Protein AF-A0AAN1HJD4-F1 (afdb_monomer_lite)

pLDDT: mean 72.15, std 18.95, range [31.47, 91.12]

Sequence (198 aa):
MTSANGRRRALVHTAALGLLAASAAVVALLGQQPPARAAAEAPAVPLPLSCKGTATVEPTDPDLVLERDRSGVAGYRATITGSCLGSAVVSTVRVTLEGMAEGTCAAATGTGTGTAEWLGPGGERIGTSSGGGKLRFTNDADGNVTFRAENVQITRGLFAGSVGVEIAVDNRGVGRDCWTQGRLAGGSGSGSARLTFG

Foldseek 3Di:
DDDDDDDDDDDDDDDDDDDDDDDDDDDDPDDPPPPPPDLPQQDDWPPFKKWKFKKKKAWPDFVFFAAAPDKTKTKMKMWGWTAIPPGQAFGIKIKIWTDMWIDHLAKTKDKTKIKIFGAHPVRDTPKMWIWMAMWIWGADPVGWIKIWGPFTFGPDMSFGDGKTKIDTFPFRQARVCCNVPRGGGMTMDMIMMTHGGD

Structure (mmCIF, N/CA/C/O backbone):
data_AF-A0AAN1HJD4-F1
#
_entry.id   AF-A0AAN1HJD4-F1
#
loop_
_atom_site.group_PDB
_atom_site.id
_atom_site.type_symbol
_atom_site.label_atom_id
_atom_site.label_alt_id
_atom_site.label_comp_id
_atom_site.label_asym_id
_atom_site.label_entity_id
_atom_site.label_seq_id
_atom_site.pdbx_PDB_ins_code
_atom_site.Cartn_x
_atom_site.Cartn_y
_atom_site.Cartn_z
_atom_site.occupancy
_atom_site.B_iso_or_equiv
_atom_site.auth_seq_id
_atom_site.auth_comp_id
_atom_site.auth_asym_id
_atom_site.auth_atom_id
_atom_site.pdbx_PDB_model_num
ATOM 1 N N . MET A 1 1 ? -29.222 4.867 -39.898 1.00 33.34 1 MET A N 1
ATOM 2 C CA . MET A 1 1 ? -28.498 4.368 -41.086 1.00 33.34 1 MET A CA 1
ATOM 3 C C . MET A 1 1 ? -27.915 5.568 -41.813 1.00 33.34 1 MET A C 1
ATOM 5 O O . MET A 1 1 ? -28.691 6.468 -42.083 1.00 33.34 1 MET A O 1
ATOM 9 N N . THR A 1 2 ? -26.590 5.545 -42.048 1.00 35.88 2 THR A N 1
ATOM 10 C CA . THR A 1 2 ? -25.812 6.177 -43.151 1.00 35.88 2 THR A CA 1
ATOM 11 C C . THR A 1 2 ? -26.022 7.667 -43.468 1.00 35.88 2 THR A C 1
ATOM 13 O O . THR A 1 2 ? -27.140 8.128 -43.577 1.00 35.88 2 THR A O 1
ATOM 16 N N . SER A 1 3 ? -25.040 8.498 -43.803 1.00 35.19 3 SER A N 1
ATOM 17 C CA . SER A 1 3 ? -23.588 8.416 -43.983 1.00 35.19 3 SER A CA 1
ATOM 18 C C . SER A 1 3 ? -23.177 9.863 -44.307 1.00 35.19 3 SER A C 1
ATOM 20 O O . SER A 1 3 ? -23.777 10.467 -45.196 1.00 35.19 3 SER A O 1
ATOM 22 N N . ALA A 1 4 ? -22.206 10.445 -43.600 1.00 35.28 4 ALA A N 1
ATOM 23 C CA . ALA A 1 4 ? -21.658 11.757 -43.946 1.00 35.28 4 ALA A CA 1
ATOM 24 C C . ALA A 1 4 ? -20.383 11.563 -44.779 1.00 35.28 4 ALA A C 1
ATOM 26 O O . ALA A 1 4 ? -19.294 11.372 -44.245 1.00 35.28 4 ALA A O 1
ATOM 27 N N . ASN A 1 5 ? -20.536 11.596 -46.103 1.00 45.28 5 ASN A N 1
ATOM 28 C CA . ASN A 1 5 ? -19.432 11.720 -47.051 1.00 45.28 5 ASN A CA 1
ATOM 29 C C . ASN A 1 5 ? -19.181 13.207 -47.319 1.00 45.28 5 ASN A C 1
ATOM 31 O O . ASN A 1 5 ? -20.046 13.899 -47.849 1.00 45.28 5 ASN A O 1
ATOM 35 N N . GLY A 1 6 ? -17.984 13.692 -46.994 1.00 35.72 6 GLY A N 1
ATOM 36 C CA . GLY A 1 6 ? -17.598 15.081 -47.229 1.00 35.72 6 GLY A CA 1
ATOM 37 C C . GLY A 1 6 ? -16.095 15.232 -47.416 1.00 35.72 6 GLY A C 1
ATOM 38 O O . GLY A 1 6 ? -15.397 15.701 -46.524 1.00 35.72 6 GLY A O 1
ATOM 39 N N . ARG A 1 7 ? -15.596 14.841 -48.596 1.00 45.72 7 ARG A N 1
ATOM 40 C CA . ARG A 1 7 ? -14.265 15.214 -49.104 1.00 45.72 7 ARG A CA 1
ATOM 41 C C . ARG A 1 7 ? -14.095 16.739 -49.037 1.00 45.72 7 ARG A C 1
ATOM 43 O O . ARG A 1 7 ? -14.869 17.456 -49.664 1.00 45.72 7 ARG A O 1
ATOM 50 N N . ARG A 1 8 ? -13.030 17.232 -48.398 1.00 35.66 8 ARG A N 1
ATOM 51 C CA . ARG A 1 8 ? -12.505 18.585 -48.645 1.00 35.66 8 ARG A CA 1
ATOM 52 C C . ARG A 1 8 ? -11.069 18.498 -49.144 1.00 35.66 8 ARG A C 1
ATOM 54 O O . ARG A 1 8 ? -10.180 18.020 -48.449 1.00 35.66 8 ARG A O 1
ATOM 61 N N . ARG A 1 9 ? -10.881 18.944 -50.386 1.00 36.81 9 ARG A N 1
ATOM 62 C CA . ARG A 1 9 ? -9.592 19.259 -51.002 1.00 36.81 9 ARG A CA 1
ATOM 63 C C . ARG A 1 9 ? -9.432 20.780 -51.064 1.00 36.81 9 ARG A C 1
ATOM 65 O O . ARG A 1 9 ? -10.399 21.468 -51.368 1.00 36.81 9 ARG A O 1
ATOM 72 N N . ALA A 1 10 ? -8.170 21.184 -50.911 1.00 34.75 10 ALA A N 1
ATOM 73 C CA . ALA A 1 10 ? -7.499 22.389 -51.411 1.00 34.75 10 ALA A CA 1
ATOM 74 C C . ALA A 1 10 ? -7.769 23.738 -50.719 1.00 34.75 10 ALA A C 1
ATOM 76 O O . ALA A 1 10 ? -8.896 24.213 -50.680 1.00 34.75 10 ALA A O 1
ATOM 77 N N . LEU A 1 11 ? -6.686 24.417 -50.313 1.00 31.47 11 LEU A N 1
ATOM 78 C CA . LEU A 1 11 ? -6.152 25.549 -51.085 1.00 31.47 11 LEU A CA 1
ATOM 79 C C . LEU A 1 11 ? -4.752 25.959 -50.589 1.00 31.47 11 LEU A C 1
ATOM 81 O O . LEU A 1 11 ? -4.552 26.301 -49.430 1.00 31.47 11 LEU A O 1
ATOM 85 N N . VAL A 1 12 ? -3.790 25.904 -51.511 1.00 42.44 12 VAL A N 1
ATOM 86 C CA . VAL A 1 12 ? -2.471 26.551 -51.448 1.00 42.44 12 VAL A CA 1
ATOM 87 C C . VAL A 1 12 ? -2.670 28.009 -51.841 1.00 42.44 12 VAL A C 1
ATOM 89 O O . VAL A 1 12 ? -3.322 28.214 -52.857 1.00 42.44 12 VAL A O 1
ATOM 92 N N . HIS A 1 13 ? -2.086 28.980 -51.133 1.00 34.16 13 HIS A N 1
ATOM 93 C CA . HIS A 1 13 ? -1.685 30.274 -51.709 1.00 34.16 13 HIS A CA 1
ATOM 94 C C . HIS A 1 13 ? -0.369 30.738 -51.069 1.00 34.16 13 HIS A C 1
ATOM 96 O O . HIS A 1 13 ? -0.270 30.969 -49.867 1.00 34.16 13 HIS A O 1
ATOM 102 N N . THR A 1 14 ? 0.647 30.825 -51.918 1.00 40.31 14 THR A N 1
ATOM 103 C CA . THR A 1 14 ? 1.962 31.424 -51.703 1.00 40.31 14 THR A CA 1
ATOM 104 C C . THR A 1 14 ? 1.933 32.948 -51.848 1.00 40.31 14 THR A C 1
ATOM 106 O O . THR A 1 14 ? 1.148 33.470 -52.634 1.00 40.31 14 THR A O 1
ATOM 109 N N . ALA A 1 15 ? 2.938 33.573 -51.219 1.00 36.53 15 ALA A N 1
ATOM 110 C CA . ALA A 1 15 ? 3.586 34.857 -51.528 1.00 36.53 15 ALA A CA 1
ATOM 111 C C . ALA A 1 15 ? 3.135 36.109 -50.751 1.00 36.53 15 ALA A C 1
ATOM 113 O O . ALA A 1 15 ? 2.030 36.603 -50.930 1.00 36.53 15 ALA A O 1
ATOM 114 N N . ALA A 1 16 ? 4.074 36.689 -49.989 1.00 35.53 16 ALA A N 1
ATOM 115 C CA . ALA A 1 16 ? 4.609 38.031 -50.259 1.00 35.53 16 ALA A CA 1
ATOM 116 C C . ALA A 1 16 ? 5.836 38.325 -49.367 1.00 35.53 16 ALA A C 1
ATOM 118 O O . ALA A 1 16 ? 5.780 38.204 -48.146 1.00 35.53 16 ALA A O 1
ATOM 119 N N . LEU A 1 17 ? 6.945 38.704 -50.007 1.00 36.06 17 LEU A N 1
ATOM 120 C CA . LEU A 1 17 ? 8.135 39.307 -49.401 1.00 36.06 17 LEU A CA 1
ATOM 121 C C . LEU A 1 17 ? 7.839 40.740 -48.931 1.00 36.06 17 LEU A C 1
ATOM 123 O O . LEU A 1 17 ? 7.147 41.482 -49.623 1.00 36.06 17 LEU A O 1
ATOM 127 N N . GLY A 1 18 ? 8.474 41.158 -47.836 1.00 32.47 18 GLY A N 1
ATOM 128 C CA . GLY A 1 18 ? 8.585 42.560 -47.434 1.00 32.47 18 GLY A CA 1
ATOM 129 C C . GLY A 1 18 ? 9.776 42.767 -46.501 1.00 32.47 18 GLY A C 1
ATOM 130 O O . GLY A 1 18 ? 9.730 42.368 -45.342 1.00 32.47 18 GLY A O 1
ATOM 131 N N . LEU A 1 19 ? 10.853 43.352 -47.034 1.00 35.34 19 LEU A N 1
ATOM 132 C CA . LEU A 1 19 ? 12.026 43.828 -46.295 1.00 35.34 19 LEU A CA 1
ATOM 133 C C . LEU A 1 19 ? 11.636 44.907 -45.274 1.00 35.34 19 LEU A C 1
ATOM 135 O O . LEU A 1 19 ? 10.913 45.832 -45.632 1.00 35.34 19 LEU A O 1
ATOM 139 N N . LEU A 1 20 ? 12.262 44.884 -44.095 1.00 36.66 20 LEU A N 1
ATOM 140 C CA . LEU A 1 20 ? 12.652 46.088 -43.352 1.00 36.66 20 LEU A CA 1
ATOM 141 C C . LEU A 1 20 ? 13.893 45.771 -42.507 1.00 36.66 20 LEU A C 1
ATOM 143 O O . LEU A 1 20 ? 13.933 44.794 -41.761 1.00 36.66 20 LEU A O 1
ATOM 147 N N . ALA A 1 21 ? 14.929 46.581 -42.701 1.00 37.38 21 ALA A N 1
ATOM 148 C CA . ALA A 1 21 ? 16.236 46.449 -42.085 1.00 37.38 21 ALA A CA 1
ATOM 149 C C . ALA A 1 21 ? 16.380 47.335 -40.835 1.00 37.38 21 ALA A C 1
ATOM 151 O O . ALA A 1 21 ? 15.833 48.431 -40.780 1.00 37.38 21 ALA A O 1
ATOM 152 N N . ALA A 1 22 ? 17.239 46.855 -39.930 1.00 36.84 22 ALA A N 1
ATOM 153 C CA . ALA A 1 22 ? 18.089 47.587 -38.987 1.00 36.84 22 ALA A CA 1
ATOM 154 C C . ALA A 1 22 ? 17.449 48.357 -37.814 1.00 36.84 22 ALA A C 1
ATOM 156 O O . ALA A 1 22 ? 16.988 49.4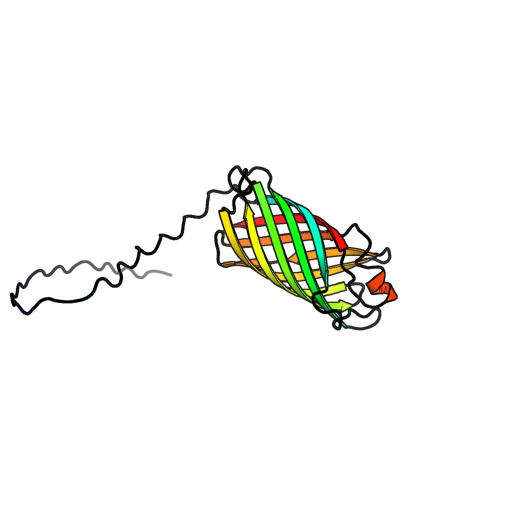81 -37.967 1.00 36.84 22 ALA A O 1
ATOM 157 N N . SER A 1 23 ? 17.659 47.854 -36.588 1.00 36.16 23 SER A N 1
ATOM 158 C CA . SER A 1 23 ? 18.283 48.645 -35.510 1.00 36.16 23 SER A CA 1
ATOM 159 C C . SER A 1 23 ? 18.936 47.743 -34.453 1.00 36.16 23 SER A C 1
ATOM 161 O O . SER A 1 23 ? 18.286 46.872 -33.894 1.00 36.16 23 SER A O 1
ATOM 163 N N . ALA A 1 24 ? 20.210 48.043 -34.195 1.00 36.25 24 ALA A N 1
ATOM 164 C CA . ALA A 1 24 ? 20.911 48.051 -32.910 1.00 36.25 24 ALA A CA 1
ATOM 165 C C . ALA A 1 24 ? 21.033 46.783 -32.037 1.00 36.25 24 ALA A C 1
ATOM 167 O O . ALA A 1 24 ? 20.093 46.079 -31.695 1.00 36.25 24 ALA A O 1
ATOM 168 N N . ALA A 1 25 ? 22.280 46.576 -31.624 1.00 38.56 25 ALA A N 1
ATOM 169 C CA . ALA A 1 25 ? 22.776 45.530 -30.756 1.00 38.56 25 ALA A CA 1
ATOM 170 C C . ALA A 1 25 ? 22.414 45.720 -29.266 1.00 38.56 25 ALA A C 1
ATOM 172 O O . ALA A 1 25 ? 22.073 46.815 -28.826 1.00 38.56 25 ALA A O 1
ATOM 173 N N . VAL A 1 26 ? 22.719 44.652 -28.513 1.00 35.88 26 VAL A N 1
ATOM 174 C CA . VAL A 1 26 ? 23.134 44.590 -27.093 1.00 35.88 26 VAL A CA 1
ATOM 175 C C . VAL A 1 26 ? 22.102 43.983 -26.113 1.00 35.88 26 VAL A C 1
ATOM 177 O O . VAL A 1 26 ? 21.000 44.477 -25.924 1.00 35.88 26 VAL A O 1
ATOM 180 N N . VAL A 1 27 ? 22.584 42.918 -25.448 1.00 37.47 27 VAL A N 1
ATOM 181 C CA . VAL A 1 27 ? 22.107 42.178 -24.256 1.00 37.47 27 VAL A CA 1
ATOM 182 C C . VAL A 1 27 ? 20.919 41.220 -24.417 1.00 37.47 27 VAL A C 1
ATOM 184 O O . VAL A 1 27 ? 19.766 41.609 -24.318 1.00 37.47 27 VAL A O 1
ATOM 187 N N . ALA A 1 28 ? 21.210 39.917 -24.495 1.00 39.22 28 ALA A N 1
ATOM 188 C CA . ALA A 1 28 ? 21.028 39.019 -23.347 1.00 39.22 28 ALA A CA 1
ATOM 189 C C . ALA A 1 28 ? 21.355 37.569 -23.737 1.00 39.22 28 ALA A C 1
ATOM 191 O O . ALA A 1 28 ? 20.615 36.910 -24.464 1.00 39.22 28 ALA A O 1
ATOM 192 N N . LEU A 1 29 ? 22.448 37.047 -23.176 1.00 43.72 29 LEU A N 1
ATOM 193 C CA . LEU A 1 29 ? 22.568 35.627 -22.855 1.00 43.72 29 LEU A CA 1
ATOM 194 C C . LEU A 1 29 ? 21.456 35.269 -21.852 1.00 43.72 29 LEU A C 1
ATOM 196 O O . LEU A 1 29 ? 21.705 35.243 -20.653 1.00 43.72 29 LEU A O 1
ATOM 200 N N . LEU A 1 30 ? 20.226 35.024 -22.296 1.00 39.09 30 LEU A N 1
ATOM 201 C CA . LEU A 1 30 ? 19.180 34.463 -21.442 1.00 39.09 30 LEU A CA 1
ATOM 202 C C . LEU A 1 30 ? 18.270 33.563 -22.275 1.00 39.09 30 LEU A C 1
ATOM 204 O O . LEU A 1 30 ? 17.534 34.024 -23.139 1.00 39.09 30 LEU A O 1
ATOM 208 N N . GLY A 1 31 ? 18.313 32.270 -21.960 1.00 38.62 31 GLY A N 1
ATOM 209 C CA . GLY A 1 31 ? 17.229 31.350 -22.279 1.00 38.62 31 GLY A CA 1
ATOM 210 C C . GLY A 1 31 ? 17.363 30.586 -23.590 1.00 38.62 31 GLY A C 1
ATOM 211 O O . GLY A 1 31 ? 16.407 30.534 -24.357 1.00 38.62 31 GLY A O 1
ATOM 212 N N . GLN A 1 32 ? 18.475 29.873 -23.813 1.00 39.22 32 GLN A N 1
ATOM 213 C CA . GLN A 1 32 ? 18.327 28.589 -24.507 1.00 39.22 32 GLN A CA 1
ATOM 214 C C . GLN A 1 32 ? 17.491 27.683 -23.598 1.00 39.22 32 GLN A C 1
ATOM 216 O O . GLN A 1 32 ? 18.019 26.974 -22.744 1.00 39.22 32 GLN A O 1
ATOM 221 N N . GLN A 1 33 ? 16.167 27.774 -23.732 1.00 46.38 33 GLN A N 1
ATOM 222 C CA . GLN A 1 33 ? 15.252 26.775 -23.206 1.00 46.38 33 GLN A CA 1
ATOM 223 C C . GLN A 1 33 ? 15.694 25.444 -23.822 1.00 46.38 33 GLN A C 1
ATOM 225 O O . GLN A 1 33 ? 15.674 25.328 -25.053 1.00 46.38 33 GLN A O 1
ATOM 230 N N . PRO A 1 34 ? 16.152 24.460 -23.024 1.00 46.12 34 PRO A N 1
ATOM 231 C CA . PRO A 1 34 ? 16.452 23.153 -23.575 1.00 46.12 34 PRO A CA 1
ATOM 232 C C . PRO A 1 34 ? 15.186 22.648 -24.277 1.00 46.12 34 PRO A C 1
ATOM 234 O O . PRO A 1 34 ? 14.084 22.872 -23.757 1.00 46.12 34 PRO A O 1
ATOM 237 N N . PRO A 1 35 ? 15.311 22.018 -25.460 1.00 45.00 35 PRO A N 1
ATOM 238 C CA . PRO A 1 35 ? 14.157 21.476 -26.158 1.00 45.00 35 PRO A CA 1
ATOM 239 C C . PRO A 1 35 ? 13.389 20.604 -25.172 1.00 45.00 35 PRO A C 1
ATOM 241 O O . PRO A 1 35 ? 14.005 19.829 -24.432 1.00 45.00 35 PRO A O 1
ATOM 244 N N . ALA A 1 36 ? 12.065 20.787 -25.117 1.00 47.09 36 ALA A N 1
ATOM 245 C CA . ALA A 1 36 ? 11.184 19.959 -24.311 1.00 47.09 36 ALA A CA 1
ATOM 246 C C . ALA A 1 36 ? 11.578 18.506 -24.575 1.00 47.09 36 ALA A C 1
ATOM 248 O O . ALA A 1 36 ? 11.429 18.022 -25.698 1.00 47.09 36 ALA A O 1
ATOM 249 N N . ARG A 1 37 ? 12.197 17.859 -23.576 1.00 43.44 37 ARG A N 1
ATOM 250 C CA . ARG A 1 37 ? 12.579 16.456 -23.690 1.00 43.44 37 ARG A CA 1
ATOM 251 C C . ARG A 1 37 ? 11.298 15.736 -24.070 1.00 43.44 37 ARG A C 1
ATOM 253 O O . ARG A 1 37 ? 10.327 15.807 -23.316 1.00 43.44 37 ARG A O 1
ATOM 260 N N . ALA A 1 38 ? 11.290 15.117 -25.251 1.00 42.94 38 ALA A N 1
ATOM 261 C CA . ALA A 1 38 ? 10.262 14.157 -25.605 1.00 42.94 38 ALA A CA 1
ATOM 262 C C . ALA A 1 38 ? 10.087 13.257 -24.382 1.00 42.94 38 ALA A C 1
ATOM 264 O O . ALA A 1 38 ? 11.093 12.804 -23.823 1.00 42.94 38 ALA A O 1
ATOM 265 N N . ALA A 1 39 ? 8.848 13.125 -23.896 1.00 48.75 39 ALA A N 1
ATOM 266 C CA . ALA A 1 39 ? 8.546 12.222 -22.799 1.00 48.75 39 ALA A CA 1
ATOM 267 C C . ALA A 1 39 ? 9.220 10.897 -23.147 1.00 48.75 39 ALA A C 1
ATOM 269 O O . ALA A 1 39 ? 8.939 10.348 -24.213 1.00 48.75 39 ALA A O 1
ATOM 270 N N . ALA A 1 40 ? 10.208 10.493 -22.341 1.00 55.34 40 ALA A N 1
ATOM 271 C CA . ALA A 1 40 ? 10.955 9.277 -22.602 1.00 55.34 40 ALA A CA 1
ATOM 272 C C . ALA A 1 40 ? 9.919 8.169 -22.771 1.00 55.34 40 ALA A C 1
ATOM 274 O O . ALA A 1 40 ? 9.085 7.977 -21.883 1.00 55.34 40 ALA A O 1
ATOM 275 N N . GLU A 1 41 ? 9.904 7.556 -23.952 1.00 58.91 41 GLU A N 1
ATOM 276 C CA . GLU A 1 41 ? 8.932 6.524 -24.276 1.00 58.91 41 GLU A CA 1
ATOM 277 C C . GLU A 1 41 ? 9.026 5.446 -23.195 1.00 58.91 41 GLU A C 1
ATOM 279 O O . GLU A 1 41 ? 10.128 5.049 -22.799 1.00 58.91 41 GLU A O 1
ATOM 284 N N . ALA A 1 42 ? 7.876 5.061 -22.637 1.00 61.38 42 ALA A N 1
ATOM 285 C CA . ALA A 1 42 ? 7.843 4.095 -21.554 1.00 61.38 42 ALA A CA 1
ATOM 286 C C . ALA A 1 42 ? 8.547 2.811 -22.026 1.00 61.38 42 ALA A C 1
ATOM 288 O O . ALA A 1 42 ? 8.259 2.339 -23.130 1.00 61.38 42 ALA A O 1
ATOM 289 N N . PRO A 1 43 ? 9.479 2.244 -21.240 1.00 64.62 43 PRO A N 1
ATOM 290 C CA . PRO A 1 43 ? 10.205 1.070 -21.683 1.00 64.62 43 PRO A CA 1
ATOM 291 C C . PRO A 1 43 ? 9.244 -0.081 -21.988 1.00 64.62 43 PRO A C 1
ATOM 293 O O . PRO A 1 43 ? 8.243 -0.265 -21.296 1.00 64.62 43 PRO A O 1
ATOM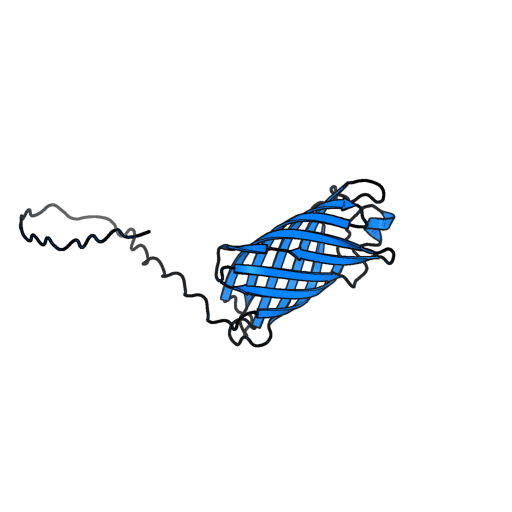 296 N N . ALA A 1 44 ? 9.563 -0.881 -23.006 1.00 66.00 44 ALA A N 1
ATOM 297 C CA . ALA A 1 44 ? 8.776 -2.059 -23.348 1.00 66.00 44 ALA A CA 1
ATOM 298 C C . ALA A 1 44 ? 8.858 -3.086 -22.205 1.00 66.00 44 ALA A C 1
ATOM 300 O O . ALA A 1 44 ? 9.864 -3.777 -22.039 1.00 66.00 44 ALA A O 1
ATOM 301 N N . VAL A 1 45 ? 7.802 -3.165 -21.395 1.00 67.00 45 VAL A N 1
ATOM 302 C CA . VAL A 1 45 ? 7.679 -4.111 -20.281 1.00 67.00 45 VAL A CA 1
ATOM 303 C C . VAL A 1 45 ? 6.690 -5.212 -20.669 1.00 67.00 45 VAL A C 1
ATOM 305 O O . VAL A 1 45 ? 5.594 -4.895 -21.135 1.00 67.00 45 VAL A O 1
ATOM 308 N N . PRO A 1 46 ? 7.029 -6.501 -20.482 1.00 67.75 46 PRO A N 1
ATOM 309 C CA . PRO A 1 46 ? 6.084 -7.584 -20.714 1.00 67.75 46 PRO A CA 1
ATOM 310 C C . PRO A 1 46 ? 4.879 -7.461 -19.775 1.00 67.75 46 PRO A C 1
ATOM 312 O O . PRO A 1 46 ? 5.017 -7.248 -18.570 1.00 67.75 46 PRO A O 1
ATOM 315 N N . LEU A 1 47 ? 3.689 -7.581 -20.358 1.00 67.62 47 LEU A N 1
ATOM 316 C CA . LEU A 1 47 ? 2.409 -7.328 -19.708 1.00 67.62 47 LEU A CA 1
ATOM 317 C C . LEU A 1 47 ? 1.589 -8.612 -19.536 1.00 67.62 47 LEU A C 1
ATOM 319 O O . LEU A 1 47 ? 1.506 -9.389 -20.488 1.00 67.62 47 LEU A O 1
ATOM 323 N N . PRO A 1 48 ? 0.910 -8.818 -18.387 1.00 76.94 48 PRO A N 1
ATOM 324 C CA . PRO A 1 48 ? 0.962 -8.026 -17.150 1.00 76.94 48 PRO A CA 1
ATOM 325 C C . PRO A 1 48 ? 2.240 -8.286 -16.334 1.00 76.94 48 PRO A C 1
ATOM 327 O O . PRO A 1 48 ? 2.701 -9.424 -16.236 1.00 76.94 48 PRO A O 1
ATOM 330 N N . LEU A 1 49 ? 2.766 -7.249 -15.677 1.00 81.69 49 LEU A N 1
ATOM 331 C CA . LEU A 1 49 ? 3.939 -7.378 -14.811 1.00 81.69 49 LEU A CA 1
ATOM 332 C C . LEU A 1 49 ? 3.509 -7.853 -13.420 1.00 81.69 49 LEU A C 1
ATOM 334 O O . LEU A 1 49 ? 2.584 -7.300 -12.827 1.00 81.69 49 LEU A O 1
ATOM 338 N N . SER A 1 50 ? 4.178 -8.873 -12.886 1.00 86.94 50 SER A N 1
ATOM 339 C CA . SER A 1 50 ? 3.912 -9.389 -11.539 1.00 86.94 50 SER A CA 1
ATOM 340 C C . SER A 1 50 ? 5.170 -9.323 -10.686 1.00 86.94 50 SER A C 1
ATOM 342 O O . SER A 1 50 ? 6.218 -9.842 -11.074 1.00 86.94 50 SER A O 1
ATOM 344 N N . CYS A 1 51 ? 5.046 -8.711 -9.512 1.00 88.44 51 CYS A N 1
ATOM 345 C CA . CYS A 1 51 ? 6.132 -8.507 -8.568 1.00 88.44 51 CYS A CA 1
ATOM 346 C C . CYS A 1 51 ? 5.765 -9.089 -7.202 1.00 88.44 51 CYS A C 1
ATOM 348 O O . CYS A 1 51 ? 4.611 -9.017 -6.774 1.00 88.44 51 CYS A O 1
ATOM 350 N N . LYS A 1 52 ? 6.746 -9.672 -6.515 1.00 90.81 52 LYS A N 1
ATOM 351 C CA . LYS A 1 52 ? 6.597 -10.210 -5.157 1.00 90.81 52 LYS A CA 1
ATOM 352 C C . LYS A 1 52 ? 7.745 -9.736 -4.286 1.00 90.81 52 LYS A C 1
ATOM 354 O O . LYS A 1 52 ? 8.871 -9.616 -4.763 1.00 90.81 52 LYS A O 1
ATOM 359 N N . GLY A 1 53 ? 7.474 -9.494 -3.013 1.00 90.19 53 GLY A N 1
ATOM 360 C CA . GLY A 1 53 ? 8.523 -9.118 -2.081 1.00 90.19 53 GLY A CA 1
ATOM 361 C C . GLY A 1 53 ? 8.026 -8.861 -0.677 1.00 90.19 53 GLY A C 1
ATOM 362 O O . GLY A 1 53 ? 7.077 -9.494 -0.215 1.00 90.19 53 GLY A O 1
ATOM 363 N N . THR A 1 54 ? 8.709 -7.952 0.002 1.00 90.38 54 THR A N 1
ATOM 364 C CA . THR A 1 54 ? 8.427 -7.594 1.384 1.00 90.38 54 THR A CA 1
ATOM 365 C C . THR A 1 54 ? 7.507 -6.391 1.438 1.00 90.38 54 THR A C 1
ATOM 367 O O . THR A 1 54 ? 7.545 -5.507 0.577 1.00 90.38 54 THR A O 1
ATOM 370 N N . ALA A 1 55 ? 6.673 -6.366 2.466 1.00 87.50 55 ALA A N 1
ATOM 371 C CA . ALA A 1 55 ? 5.741 -5.291 2.712 1.00 87.50 55 ALA A CA 1
ATOM 372 C C . ALA A 1 55 ? 5.842 -4.798 4.153 1.00 87.50 55 ALA A C 1
ATOM 374 O O . ALA A 1 55 ? 6.088 -5.583 5.069 1.00 87.50 55 ALA A O 1
ATOM 375 N N . THR A 1 56 ? 5.618 -3.505 4.345 1.00 87.00 56 THR A N 1
ATOM 376 C CA . THR A 1 56 ? 5.459 -2.860 5.647 1.00 87.00 56 THR A CA 1
ATOM 377 C C . THR A 1 56 ? 4.194 -2.015 5.640 1.00 87.00 56 THR A C 1
ATOM 379 O O . THR A 1 56 ? 3.828 -1.439 4.618 1.00 87.00 56 THR A O 1
ATOM 382 N N . VAL A 1 57 ? 3.498 -1.964 6.769 1.00 84.50 57 VAL A N 1
ATOM 383 C CA . VAL A 1 57 ? 2.308 -1.138 6.982 1.00 84.50 57 VAL A CA 1
ATOM 384 C C . VAL A 1 57 ? 2.513 -0.361 8.270 1.00 84.50 57 VAL A C 1
ATOM 386 O O . VAL A 1 57 ? 2.916 -0.941 9.267 1.00 84.50 57 VAL A O 1
ATOM 389 N N . GLU A 1 58 ? 2.251 0.934 8.270 1.00 85.94 58 GLU A N 1
ATOM 390 C CA . GLU A 1 58 ? 2.490 1.822 9.408 1.00 85.94 58 GLU A CA 1
ATOM 391 C C . GLU A 1 58 ? 1.297 2.768 9.581 1.00 85.94 58 GLU A C 1
ATOM 393 O O . GLU A 1 58 ? 0.716 3.176 8.573 1.00 85.94 58 GLU A O 1
ATOM 398 N N . PRO A 1 59 ? 0.911 3.143 10.812 1.00 84.56 59 PRO A N 1
ATOM 399 C CA . PRO A 1 59 ? -0.071 4.200 11.019 1.00 84.56 59 PRO A CA 1
ATOM 400 C C . PRO A 1 59 ? 0.509 5.554 10.598 1.00 84.56 59 PRO A C 1
ATOM 402 O O . PRO A 1 59 ? 1.675 5.847 10.862 1.00 84.56 59 PRO A O 1
ATOM 405 N N . THR A 1 60 ? -0.304 6.397 9.966 1.00 87.19 60 THR A N 1
ATOM 406 C CA . THR A 1 60 ? 0.106 7.772 9.615 1.00 87.19 60 THR A CA 1
ATOM 407 C C . THR A 1 60 ? -0.291 8.791 10.670 1.00 87.19 60 THR A C 1
ATOM 409 O O . THR A 1 60 ? 0.343 9.837 10.764 1.00 87.19 60 THR A O 1
ATOM 412 N N . ASP A 1 61 ? -1.329 8.491 11.449 1.00 84.38 61 ASP A N 1
ATOM 413 C CA . ASP A 1 61 ? -1.843 9.344 12.514 1.00 84.38 61 ASP A CA 1
ATOM 414 C C . ASP A 1 61 ? -2.230 8.463 13.717 1.00 84.38 61 ASP A C 1
ATOM 416 O O . ASP A 1 61 ? -3.097 7.596 13.570 1.00 84.38 61 ASP A O 1
ATOM 420 N N . PRO A 1 62 ? -1.581 8.624 14.885 1.00 76.06 62 PRO A N 1
ATOM 421 C CA . PRO A 1 62 ? -1.866 7.823 16.073 1.00 76.06 62 PRO A CA 1
ATOM 422 C C . PRO A 1 62 ? -3.199 8.169 16.757 1.00 76.06 62 PRO A C 1
ATOM 424 O O . PRO A 1 62 ? -3.655 7.385 17.596 1.00 76.06 62 PRO A O 1
ATOM 427 N N . ASP A 1 63 ? -3.809 9.309 16.423 1.00 82.50 63 ASP A N 1
ATOM 428 C CA . ASP A 1 63 ? -5.098 9.738 16.972 1.00 82.50 63 ASP A CA 1
ATOM 429 C C . ASP A 1 63 ? -6.276 9.122 16.198 1.00 82.50 63 ASP A C 1
ATOM 431 O O . ASP A 1 63 ? -7.378 8.985 16.735 1.00 82.50 63 ASP A O 1
ATOM 435 N N . LEU A 1 64 ? -6.040 8.687 14.955 1.00 84.69 64 LEU A N 1
ATOM 436 C CA . LEU A 1 64 ? -7.012 7.978 14.126 1.00 84.69 64 LEU A CA 1
ATOM 437 C C . LEU A 1 64 ? -6.970 6.471 14.414 1.00 84.69 64 LEU A C 1
ATOM 439 O O . LEU A 1 64 ? -6.032 5.761 14.041 1.00 84.69 64 LEU A O 1
ATOM 443 N N . VAL A 1 65 ? -8.018 5.978 15.073 1.00 84.31 65 VAL A N 1
ATOM 444 C CA . VAL A 1 65 ? -8.140 4.597 15.546 1.00 84.31 65 VAL A CA 1
ATOM 445 C C . VAL A 1 65 ? -9.370 3.886 14.969 1.00 84.31 65 VAL A C 1
ATOM 447 O O . VAL A 1 65 ? -10.442 4.476 14.813 1.00 84.31 65 VAL A O 1
ATOM 450 N N . LEU A 1 66 ? -9.224 2.591 14.665 1.00 85.12 66 LEU A N 1
ATOM 451 C CA . LEU A 1 66 ? -10.354 1.724 14.330 1.00 85.12 66 LEU A CA 1
ATOM 452 C C . LEU A 1 66 ? -10.961 1.185 15.617 1.00 85.12 66 LEU A C 1
ATOM 454 O O . LEU A 1 66 ? -10.265 0.731 16.519 1.00 85.12 66 LEU A O 1
ATOM 458 N N . GLU A 1 67 ? -12.280 1.176 15.697 1.00 81.94 67 GLU A N 1
ATOM 459 C CA . GLU A 1 67 ? -12.955 0.698 16.892 1.00 81.94 67 GLU A CA 1
ATOM 460 C C . GLU A 1 67 ? -13.392 -0.762 16.743 1.00 81.94 67 GLU A C 1
ATOM 462 O O . GLU A 1 67 ? -13.667 -1.249 15.644 1.00 81.94 67 GLU A O 1
ATOM 467 N N . ARG A 1 68 ? -13.430 -1.500 17.859 1.00 81.56 68 ARG A N 1
ATOM 468 C CA . ARG A 1 68 ? -13.812 -2.919 17.841 1.00 81.56 68 ARG A CA 1
ATOM 469 C C . ARG A 1 68 ? -15.280 -3.102 17.458 1.00 81.56 68 ARG A C 1
ATOM 471 O O . ARG A 1 68 ? -15.582 -3.841 16.527 1.00 81.56 68 ARG A O 1
ATOM 478 N N . ASP A 1 69 ? -16.161 -2.419 18.184 1.00 81.00 69 ASP A N 1
ATOM 479 C CA . ASP A 1 69 ? -17.611 -2.652 18.146 1.00 81.00 69 ASP A CA 1
ATOM 480 C C . ASP A 1 69 ? -18.392 -1.478 17.525 1.00 81.00 69 ASP A C 1
ATOM 482 O O . ASP A 1 69 ? -19.622 -1.463 17.532 1.00 81.00 69 ASP A O 1
ATOM 486 N N . ARG A 1 70 ? -17.692 -0.474 16.983 1.00 83.88 70 ARG A N 1
ATOM 487 C CA . ARG A 1 70 ? -18.282 0.668 16.266 1.00 83.88 70 ARG A CA 1
ATOM 488 C C . ARG A 1 70 ? -17.361 1.145 15.149 1.00 83.88 70 ARG A C 1
ATOM 490 O O . ARG A 1 70 ? -16.237 0.669 15.026 1.00 83.88 70 ARG A O 1
ATOM 497 N N . SER A 1 71 ? -17.852 2.055 14.317 1.00 85.75 71 SER A N 1
ATOM 498 C CA . SER A 1 71 ? -17.042 2.657 13.260 1.00 85.75 71 SER A CA 1
ATOM 499 C C . SER A 1 71 ? -16.002 3.612 13.845 1.00 85.75 71 SER A C 1
ATOM 501 O O . SER A 1 71 ? -16.327 4.440 14.692 1.00 85.75 71 SER A O 1
ATOM 503 N N . GLY A 1 72 ? -14.776 3.510 13.349 1.00 87.75 72 GLY A N 1
ATOM 504 C CA . GLY A 1 72 ? -13.678 4.446 13.542 1.00 87.75 72 GLY A CA 1
ATOM 505 C C . GLY A 1 72 ? -12.964 4.707 12.215 1.00 87.75 72 GLY A C 1
ATOM 506 O O . GLY A 1 72 ? -13.377 4.213 11.162 1.00 87.75 72 GLY A O 1
ATOM 507 N N . VAL A 1 73 ? -11.883 5.477 12.265 1.00 88.94 73 VAL A N 1
ATOM 508 C CA . VAL A 1 73 ? -11.084 5.855 11.093 1.00 88.94 73 VAL A CA 1
ATOM 509 C C . VAL A 1 73 ? -9.623 5.639 11.432 1.00 88.94 73 VAL A C 1
ATOM 511 O O . VAL A 1 73 ? -9.193 6.077 12.486 1.00 88.94 73 VAL A O 1
ATOM 514 N N . ALA A 1 74 ? -8.851 5.021 10.541 1.00 86.31 74 ALA A N 1
ATOM 515 C CA . ALA A 1 74 ? -7.401 4.923 10.674 1.00 86.31 74 ALA A CA 1
ATOM 516 C C . ALA A 1 74 ? -6.694 5.396 9.406 1.00 86.31 74 ALA A C 1
ATOM 518 O O . ALA A 1 74 ? -7.076 5.034 8.288 1.00 86.31 74 ALA A O 1
ATOM 519 N N . GLY A 1 75 ? -5.638 6.183 9.597 1.00 88.06 75 GLY A N 1
ATOM 520 C CA . GLY A 1 75 ? -4.677 6.516 8.554 1.00 88.06 75 GLY A CA 1
ATOM 521 C C . GLY A 1 75 ? -3.534 5.502 8.520 1.00 88.06 75 GLY A C 1
ATOM 522 O O . GLY A 1 75 ? -3.067 5.053 9.568 1.00 88.06 75 GLY A O 1
ATOM 523 N N . TYR A 1 76 ? -3.072 5.129 7.330 1.00 85.00 76 TYR A N 1
ATOM 524 C CA . TYR A 1 76 ? -1.970 4.183 7.172 1.00 85.00 76 TYR A CA 1
ATOM 525 C C . TYR A 1 76 ? -1.121 4.477 5.936 1.00 85.00 76 TYR A C 1
ATOM 527 O O . TYR A 1 76 ? -1.567 5.066 4.948 1.00 85.00 76 TYR A O 1
ATOM 535 N N . ARG A 1 77 ? 0.113 3.983 5.991 1.00 88.88 77 ARG A N 1
ATOM 536 C CA . ARG A 1 77 ? 1.094 3.939 4.914 1.00 88.88 77 ARG A CA 1
ATOM 537 C C . ARG A 1 77 ? 1.510 2.489 4.716 1.00 88.88 77 ARG A C 1
ATOM 539 O O . ARG A 1 77 ? 2.052 1.873 5.622 1.00 88.88 77 ARG A O 1
ATOM 546 N N . ALA A 1 78 ? 1.270 1.943 3.534 1.00 86.94 78 ALA A N 1
ATOM 547 C CA . ALA A 1 78 ? 1.700 0.615 3.133 1.00 86.94 78 ALA A CA 1
ATOM 548 C C . ALA A 1 78 ? 2.802 0.727 2.076 1.00 86.94 78 ALA A C 1
ATOM 550 O O . ALA A 1 78 ? 2.603 1.349 1.034 1.00 86.94 78 ALA A O 1
ATOM 551 N N . THR A 1 79 ? 3.958 0.119 2.320 1.00 89.25 79 THR A N 1
ATOM 552 C CA . THR A 1 79 ? 5.071 0.071 1.369 1.00 89.25 79 THR A CA 1
ATOM 553 C C . THR A 1 79 ? 5.361 -1.367 0.983 1.00 89.25 79 THR A C 1
ATOM 555 O O . THR A 1 79 ? 5.531 -2.213 1.849 1.00 89.25 79 THR A O 1
ATOM 558 N N . ILE A 1 80 ? 5.471 -1.646 -0.313 1.00 89.31 80 ILE A N 1
ATOM 559 C CA . ILE A 1 80 ? 5.962 -2.919 -0.843 1.00 89.31 80 ILE A CA 1
ATOM 560 C C . ILE A 1 80 ? 7.244 -2.660 -1.599 1.00 89.31 80 ILE A C 1
ATOM 562 O O . ILE A 1 80 ? 7.284 -1.780 -2.454 1.00 89.31 80 ILE A O 1
ATOM 566 N N . THR A 1 81 ? 8.264 -3.469 -1.346 1.00 91.12 81 THR A N 1
ATOM 567 C CA . THR A 1 81 ? 9.426 -3.581 -2.226 1.00 91.12 81 THR A CA 1
ATOM 568 C C . THR A 1 81 ? 9.492 -5.008 -2.740 1.00 91.12 81 THR A C 1
ATOM 570 O O . THR A 1 81 ? 9.599 -5.945 -1.952 1.00 91.12 81 THR A O 1
ATOM 573 N N . GLY A 1 82 ? 9.406 -5.191 -4.057 1.00 90.06 82 GLY A N 1
ATOM 574 C CA . GLY A 1 82 ? 9.354 -6.525 -4.641 1.00 90.06 82 GLY A CA 1
ATOM 575 C C . GLY A 1 82 ? 10.025 -6.638 -5.993 1.00 90.06 82 GLY A C 1
ATOM 576 O O . GLY A 1 82 ? 10.014 -5.704 -6.792 1.00 90.06 82 GLY A O 1
ATOM 577 N N . SER A 1 83 ? 10.588 -7.814 -6.244 1.00 90.94 83 SER A N 1
ATOM 578 C CA . SER A 1 83 ? 11.200 -8.159 -7.519 1.00 90.94 83 SER A CA 1
ATOM 579 C C . SER A 1 83 ? 10.127 -8.578 -8.518 1.00 90.94 83 SER A C 1
ATOM 581 O O . SER A 1 83 ? 9.197 -9.312 -8.174 1.00 90.94 83 SER A O 1
ATOM 583 N N . CYS A 1 84 ? 10.255 -8.107 -9.752 1.00 87.56 84 CYS A N 1
ATOM 584 C CA . CYS A 1 84 ? 9.319 -8.347 -10.838 1.00 87.56 84 CYS A CA 1
ATOM 585 C C . CYS A 1 84 ? 9.860 -9.438 -11.763 1.00 87.56 84 CYS A C 1
ATOM 587 O O . CYS A 1 84 ? 10.971 -9.342 -12.279 1.00 87.56 84 CYS A O 1
ATOM 589 N N . LEU A 1 85 ? 9.084 -10.502 -11.963 1.00 78.00 85 LEU A N 1
ATOM 590 C CA . LEU A 1 85 ? 9.513 -11.628 -12.791 1.00 78.00 85 LEU A CA 1
ATOM 591 C C . LEU A 1 85 ? 9.321 -11.320 -14.279 1.00 78.00 85 LEU A C 1
ATOM 593 O O . LEU A 1 85 ? 8.319 -10.731 -14.679 1.00 78.00 85 LEU A O 1
ATOM 597 N N . GLY A 1 86 ? 10.267 -11.776 -15.103 1.00 67.56 86 GLY A N 1
ATOM 598 C CA . GLY A 1 86 ? 10.135 -11.797 -16.563 1.00 67.56 86 GLY A CA 1
ATOM 599 C C . GLY A 1 86 ? 10.398 -10.473 -17.284 1.00 67.56 86 GLY A C 1
ATOM 600 O O . GLY A 1 86 ? 10.358 -10.460 -18.509 1.00 67.56 86 GLY A O 1
ATOM 601 N N . SER A 1 87 ? 10.703 -9.382 -16.574 1.00 71.62 87 SER A N 1
ATOM 602 C CA . SER A 1 87 ? 11.075 -8.101 -17.186 1.00 71.62 87 SER A CA 1
ATOM 603 C C . SER A 1 87 ? 12.578 -7.860 -17.082 1.00 71.62 87 SER A C 1
ATOM 605 O O . SER A 1 87 ? 13.137 -7.844 -15.991 1.00 71.62 87 SER A O 1
ATOM 607 N N . ALA A 1 88 ? 13.231 -7.649 -18.228 1.00 67.62 88 ALA A N 1
ATOM 608 C CA . ALA A 1 88 ? 14.648 -7.278 -18.291 1.00 67.62 88 ALA A CA 1
ATOM 609 C C . ALA A 1 88 ? 14.889 -5.785 -18.004 1.00 67.62 88 ALA A C 1
ATOM 611 O O . ALA A 1 88 ? 16.033 -5.366 -17.850 1.00 67.62 88 ALA A O 1
ATOM 612 N N . VAL A 1 89 ? 13.817 -4.986 -17.964 1.00 77.44 89 VAL A N 1
ATOM 613 C CA . VAL A 1 89 ? 13.896 -3.535 -17.767 1.00 77.44 89 VAL A CA 1
ATOM 614 C C . VAL A 1 89 ? 13.508 -3.153 -16.348 1.00 77.44 89 VAL A C 1
ATOM 616 O O . VAL A 1 89 ? 14.218 -2.398 -15.706 1.00 77.44 89 VAL A O 1
ATOM 619 N N . VAL A 1 90 ? 12.405 -3.694 -15.833 1.00 82.50 90 VAL A N 1
ATOM 620 C CA . VAL A 1 90 ? 11.934 -3.424 -14.470 1.00 82.50 90 VAL A CA 1
ATOM 621 C C . VAL A 1 90 ? 12.169 -4.667 -13.631 1.00 82.50 90 VAL A C 1
ATOM 623 O O . VAL A 1 90 ? 11.377 -5.605 -13.682 1.00 82.50 90 VAL A O 1
ATOM 626 N N . SER A 1 91 ? 13.243 -4.657 -12.851 1.00 84.25 91 SER A N 1
ATOM 627 C CA . SER A 1 91 ? 13.617 -5.792 -12.001 1.00 84.25 91 SER A CA 1
ATOM 628 C C . SER A 1 91 ? 13.003 -5.695 -10.615 1.00 84.25 91 SER A C 1
ATOM 630 O O . SER A 1 91 ? 12.701 -6.718 -10.005 1.00 84.25 91 SER A O 1
ATOM 632 N N . THR A 1 92 ? 12.797 -4.473 -10.121 1.00 90.19 92 THR A N 1
ATOM 633 C CA . THR A 1 92 ? 12.229 -4.218 -8.797 1.00 90.19 92 THR A CA 1
ATOM 634 C C . THR A 1 92 ? 11.243 -3.061 -8.868 1.00 90.19 92 THR A C 1
ATOM 636 O O . THR A 1 92 ? 11.468 -2.068 -9.561 1.00 90.19 92 THR A O 1
ATOM 639 N N . VAL A 1 93 ? 10.151 -3.175 -8.119 1.00 89.81 93 VAL A N 1
ATOM 640 C CA . VAL A 1 93 ? 9.213 -2.084 -7.875 1.00 89.81 93 VAL A CA 1
ATOM 641 C C . VAL A 1 93 ? 9.182 -1.767 -6.387 1.00 89.81 93 VAL A C 1
ATOM 643 O O . VAL A 1 93 ? 9.173 -2.672 -5.547 1.00 89.81 93 VAL A O 1
ATOM 646 N N . ARG A 1 94 ? 9.140 -0.476 -6.062 1.00 90.88 94 ARG A N 1
ATOM 647 C CA . ARG A 1 94 ? 8.760 -0.001 -4.734 1.00 90.88 94 ARG A CA 1
ATOM 648 C C . ARG A 1 94 ? 7.442 0.745 -4.839 1.00 90.88 94 ARG A C 1
ATOM 650 O O . ARG A 1 94 ? 7.387 1.786 -5.479 1.00 90.88 94 ARG A O 1
ATOM 657 N N . VAL A 1 95 ? 6.391 0.217 -4.227 1.00 88.56 95 VAL A N 1
ATOM 658 C CA . VAL A 1 95 ? 5.066 0.843 -4.197 1.00 88.56 95 VAL A CA 1
ATOM 659 C C . VAL A 1 95 ? 4.807 1.367 -2.795 1.00 88.56 95 VAL A C 1
ATOM 661 O O . VAL A 1 95 ? 4.822 0.584 -1.854 1.00 88.56 95 VAL A O 1
ATOM 664 N N . THR A 1 96 ? 4.535 2.659 -2.654 1.00 90.06 96 THR A N 1
ATOM 665 C CA . THR A 1 96 ? 4.078 3.265 -1.399 1.00 90.06 96 THR A CA 1
ATOM 666 C C . THR A 1 96 ? 2.656 3.758 -1.590 1.0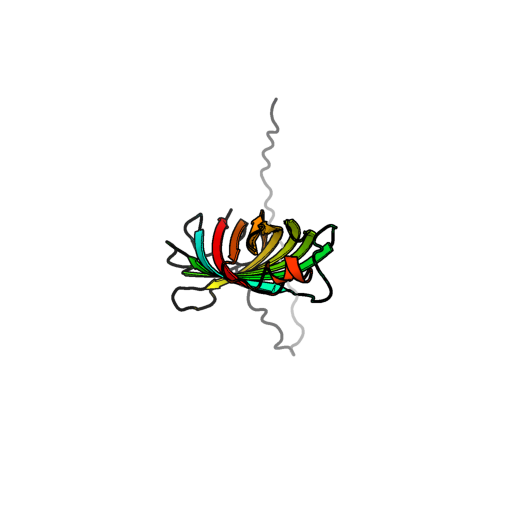0 90.06 96 THR A C 1
ATOM 668 O O . THR A 1 96 ? 2.393 4.534 -2.502 1.00 90.06 96 THR A O 1
ATOM 671 N N . LEU A 1 97 ? 1.742 3.312 -0.736 1.00 88.19 97 LEU A N 1
ATOM 672 C CA . LEU A 1 97 ? 0.343 3.717 -0.691 1.00 88.19 97 LEU A CA 1
ATOM 673 C C . LEU A 1 97 ? 0.061 4.348 0.664 1.00 88.19 97 LEU A C 1
ATOM 675 O O . LEU A 1 97 ? 0.413 3.789 1.693 1.00 88.19 97 LEU A O 1
ATOM 679 N N . GLU A 1 98 ? -0.597 5.492 0.663 1.00 91.12 98 GLU A N 1
ATOM 680 C CA . GLU A 1 98 ? -0.977 6.227 1.858 1.00 91.12 98 GLU A CA 1
ATOM 681 C C . GLU A 1 98 ? -2.445 6.621 1.755 1.00 91.12 98 GLU A C 1
ATOM 683 O O . GLU A 1 98 ? -2.903 7.071 0.699 1.00 91.12 98 GLU A O 1
ATOM 688 N N . GLY A 1 99 ? -3.200 6.431 2.829 1.00 89.94 99 GLY A N 1
ATOM 689 C CA . GLY A 1 99 ? -4.625 6.711 2.815 1.00 89.94 99 GLY A CA 1
ATOM 690 C C . GLY A 1 99 ? -5.278 6.608 4.178 1.00 89.94 99 GLY A C 1
ATOM 691 O O . GLY A 1 99 ? -4.630 6.368 5.194 1.00 89.94 99 GLY A O 1
ATOM 692 N N . MET A 1 100 ? -6.594 6.779 4.164 1.00 89.69 100 MET A N 1
ATOM 693 C CA . MET A 1 100 ? -7.454 6.591 5.326 1.00 89.69 100 MET A CA 1
ATOM 694 C C . MET A 1 100 ? -8.468 5.496 5.022 1.00 89.69 100 MET A C 1
ATOM 696 O O . MET A 1 100 ? -8.891 5.332 3.874 1.00 89.69 100 MET A O 1
ATOM 700 N N . ALA A 1 101 ? -8.853 4.740 6.043 1.00 88.31 101 ALA A N 1
ATOM 701 C CA . ALA A 1 101 ? -9.936 3.773 5.975 1.00 88.31 101 ALA A CA 1
ATOM 702 C C . ALA A 1 101 ? -10.885 3.963 7.155 1.00 88.31 101 ALA A C 1
ATOM 704 O O . ALA A 1 101 ? -10.445 4.161 8.285 1.00 88.31 101 ALA A O 1
ATOM 705 N N . GLU A 1 102 ? -12.178 3.870 6.873 1.00 90.69 102 GLU A N 1
ATOM 706 C CA . GLU A 1 102 ? -13.251 3.898 7.858 1.00 90.69 102 GLU A CA 1
ATOM 707 C C . GLU A 1 102 ? -13.824 2.488 8.026 1.00 90.69 102 GLU A C 1
ATOM 709 O O . GLU A 1 102 ? -13.959 1.730 7.056 1.00 90.69 102 GLU A O 1
ATOM 714 N N . GLY A 1 103 ? -14.150 2.124 9.260 1.00 91.06 103 GLY A N 1
ATOM 715 C CA . GLY A 1 103 ? -14.782 0.854 9.582 1.00 91.06 103 GLY A CA 1
ATOM 716 C C . GLY A 1 103 ? -14.459 0.394 10.992 1.00 91.06 103 GLY A C 1
ATOM 717 O O . GLY A 1 103 ? -14.296 1.197 11.901 1.00 91.06 103 GLY A O 1
ATOM 718 N N . THR A 1 104 ? -14.375 -0.915 11.170 1.00 88.56 104 THR A N 1
ATOM 719 C CA . THR A 1 104 ? -14.100 -1.548 12.465 1.00 88.56 104 THR A CA 1
ATOM 720 C C . THR A 1 104 ? -12.730 -2.213 12.446 1.00 88.56 104 THR A C 1
ATOM 722 O O . THR A 1 104 ? -12.124 -2.375 11.384 1.00 88.56 104 THR A O 1
ATOM 725 N N . CYS A 1 105 ? -12.271 -2.702 13.598 1.00 82.44 105 CYS A N 1
ATOM 726 C CA . CYS A 1 105 ? -11.066 -3.526 13.649 1.00 82.44 105 CYS A CA 1
ATOM 727 C C . CYS A 1 105 ? -11.138 -4.796 12.799 1.00 82.44 105 CYS A C 1
ATOM 729 O O . CYS A 1 105 ? -10.083 -5.269 12.395 1.00 82.44 105 CYS A O 1
ATOM 731 N N . ALA A 1 106 ? -12.326 -5.336 12.510 1.00 86.00 106 ALA A N 1
ATOM 732 C CA . ALA A 1 106 ? -12.473 -6.522 11.664 1.00 86.00 106 ALA A CA 1
ATOM 733 C C . ALA A 1 106 ? -12.312 -6.192 10.171 1.00 86.00 106 ALA A C 1
ATOM 735 O O . ALA A 1 106 ? -11.713 -6.947 9.400 1.00 86.00 106 ALA A O 1
ATOM 736 N N . ALA A 1 107 ? -12.873 -5.060 9.747 1.00 88.62 107 ALA A N 1
ATOM 737 C CA . ALA A 1 107 ? -12.858 -4.638 8.357 1.00 88.62 107 ALA A CA 1
ATOM 738 C C . ALA A 1 107 ? -13.019 -3.123 8.239 1.00 88.62 107 ALA A C 1
ATOM 740 O O . ALA A 1 107 ? -13.949 -2.541 8.805 1.00 88.62 107 ALA A O 1
ATOM 741 N N . ALA A 1 108 ? -12.157 -2.516 7.425 1.00 87.94 108 ALA A N 1
ATOM 742 C CA . ALA A 1 108 ? -12.212 -1.102 7.090 1.00 87.94 108 ALA A CA 1
ATOM 743 C C . ALA A 1 108 ? -11.960 -0.891 5.595 1.00 87.94 108 ALA A C 1
ATOM 745 O O . ALA A 1 108 ? -11.235 -1.645 4.935 1.00 87.94 108 ALA A O 1
ATOM 746 N N . THR A 1 109 ? -12.574 0.147 5.043 1.00 91.06 109 THR A N 1
ATOM 747 C CA . THR A 1 109 ? -12.404 0.527 3.641 1.00 91.06 109 THR A CA 1
ATOM 748 C C . THR A 1 109 ? -12.182 2.015 3.521 1.00 91.06 109 THR A C 1
ATOM 750 O O . THR A 1 109 ? -12.769 2.797 4.259 1.00 91.06 109 THR A O 1
ATOM 753 N N . GLY A 1 110 ? -11.392 2.418 2.540 1.00 88.94 110 GLY A N 1
ATOM 754 C CA . GLY A 1 110 ? -11.296 3.821 2.195 1.00 88.94 110 GLY A CA 1
ATOM 755 C C . GLY A 1 110 ? -10.523 4.037 0.918 1.00 88.94 110 GLY A C 1
ATOM 756 O O . GLY A 1 110 ? -10.576 3.227 -0.011 1.00 88.94 110 GLY A O 1
ATOM 757 N N . THR A 1 111 ? -9.830 5.159 0.868 1.00 89.38 111 THR A N 1
ATOM 758 C CA . THR A 1 111 ? -9.135 5.624 -0.324 1.00 89.38 111 THR A CA 1
ATOM 759 C C . THR A 1 111 ? -7.724 6.019 0.026 1.00 89.38 111 THR A C 1
ATOM 761 O O . THR A 1 111 ? -7.459 6.516 1.121 1.00 89.38 111 THR A O 1
ATOM 764 N N . GLY A 1 112 ? -6.834 5.877 -0.942 1.00 86.44 112 GLY A N 1
ATOM 765 C CA . GLY A 1 112 ? -5.511 6.445 -0.812 1.00 86.44 112 GLY A CA 1
ATOM 766 C C . GLY A 1 112 ? -4.846 6.691 -2.141 1.00 86.44 112 GLY A C 1
ATOM 767 O O . GLY A 1 112 ? -5.355 6.364 -3.217 1.00 86.44 112 GLY A O 1
ATOM 768 N N . THR A 1 113 ? -3.690 7.311 -2.021 1.00 90.19 113 THR A N 1
ATOM 769 C CA . THR A 1 113 ? -2.820 7.698 -3.118 1.00 90.19 113 THR A CA 1
ATOM 770 C C . THR A 1 113 ? -1.471 7.043 -2.933 1.00 90.19 113 THR A C 1
ATOM 772 O O . THR A 1 113 ? -1.102 6.670 -1.824 1.00 90.19 113 THR A O 1
ATOM 775 N N . GLY A 1 114 ? -0.716 6.896 -4.007 1.00 87.06 114 GLY A N 1
ATOM 776 C CA . GLY A 1 114 ? 0.588 6.283 -3.907 1.00 87.06 114 GLY A CA 1
ATOM 777 C C . GLY A 1 114 ? 1.509 6.582 -5.057 1.00 87.06 114 GLY A C 1
ATOM 778 O O . GLY A 1 114 ? 1.126 7.162 -6.077 1.00 87.06 114 GLY A O 1
ATOM 779 N N . THR A 1 115 ? 2.741 6.143 -4.864 1.00 89.19 115 THR A N 1
ATOM 780 C CA . THR A 1 115 ? 3.819 6.209 -5.834 1.00 89.19 115 THR A CA 1
ATOM 781 C C . THR A 1 115 ? 4.362 4.810 -6.091 1.00 89.19 115 THR A C 1
ATOM 783 O O . THR A 1 115 ? 4.417 3.969 -5.197 1.00 89.19 115 THR A O 1
ATOM 786 N N . ALA A 1 116 ? 4.758 4.558 -7.332 1.00 88.06 116 ALA A N 1
ATOM 787 C CA . ALA A 1 116 ? 5.545 3.405 -7.724 1.00 88.06 116 ALA A CA 1
ATOM 788 C C . ALA A 1 116 ? 6.895 3.907 -8.239 1.00 88.06 116 ALA A C 1
ATOM 790 O O . ALA A 1 116 ? 6.946 4.670 -9.205 1.00 88.06 116 ALA A O 1
ATOM 791 N N . GLU A 1 117 ? 7.980 3.503 -7.590 1.00 91.06 117 GLU A N 1
ATOM 792 C CA . GLU A 1 117 ? 9.340 3.673 -8.090 1.00 91.06 117 GLU A CA 1
ATOM 793 C C . GLU A 1 117 ? 9.745 2.420 -8.863 1.00 91.06 117 GLU A C 1
ATOM 795 O O . GLU A 1 117 ? 9.634 1.297 -8.362 1.00 91.06 117 GLU A O 1
ATOM 800 N N . TRP A 1 118 ? 10.224 2.626 -10.086 1.00 88.69 118 TRP A N 1
ATOM 801 C CA . TRP A 1 118 ? 10.636 1.563 -10.995 1.00 88.69 118 TRP A CA 1
ATOM 802 C C . TRP A 1 118 ? 12.154 1.479 -10.998 1.00 88.69 118 TRP A C 1
ATOM 804 O O . TRP A 1 118 ? 12.823 2.463 -11.329 1.00 88.69 118 TRP A O 1
ATOM 814 N N . LEU A 1 119 ? 12.692 0.324 -10.617 1.00 89.56 119 LEU A N 1
ATOM 815 C CA . LEU A 1 119 ? 14.127 0.107 -10.484 1.00 89.56 119 LEU A CA 1
ATOM 816 C C . LEU A 1 119 ? 14.609 -0.930 -11.498 1.00 89.56 119 LEU A C 1
ATOM 818 O O . LEU A 1 119 ? 13.993 -1.989 -11.676 1.00 89.56 119 LEU A O 1
ATOM 822 N N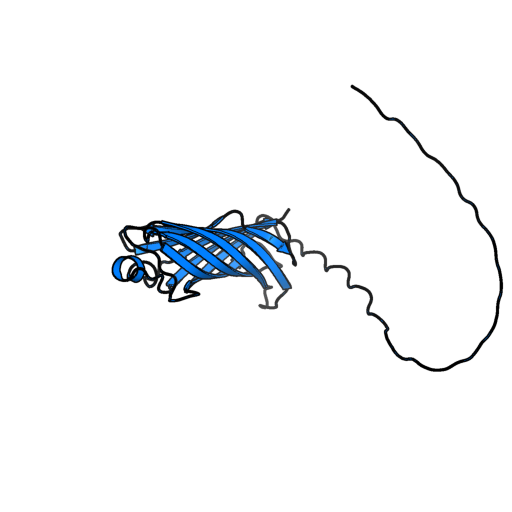 . GLY A 1 120 ? 15.726 -0.611 -12.144 1.00 89.00 120 GLY A N 1
ATOM 823 C CA . GLY A 1 120 ? 16.384 -1.498 -13.090 1.00 89.00 120 GLY A CA 1
ATOM 824 C C . GLY A 1 120 ? 17.208 -2.595 -12.423 1.00 89.00 120 GLY A C 1
ATOM 825 O O . GLY A 1 120 ? 17.273 -2.675 -11.191 1.00 89.00 120 GLY A O 1
ATOM 826 N N . PRO A 1 121 ? 17.848 -3.463 -13.223 1.00 86.44 121 PRO A N 1
ATOM 827 C CA . PRO A 1 121 ? 18.675 -4.557 -12.719 1.00 86.44 121 PRO A CA 1
ATOM 828 C C . PRO A 1 121 ? 19.836 -4.105 -11.822 1.00 86.44 121 PRO A C 1
ATOM 830 O O . PRO A 1 121 ? 20.214 -4.846 -10.919 1.00 86.44 121 PRO A O 1
ATOM 833 N N . GLY A 1 122 ? 20.385 -2.906 -12.044 1.00 85.19 122 GLY A N 1
ATOM 834 C CA . GLY A 1 122 ? 21.457 -2.324 -11.231 1.00 85.19 122 GLY A CA 1
ATOM 835 C C . GLY A 1 122 ? 20.964 -1.542 -10.009 1.00 85.19 122 GLY A C 1
ATOM 836 O O . GLY A 1 122 ? 21.775 -0.962 -9.290 1.00 85.19 122 GLY A O 1
ATOM 837 N N . GLY A 1 123 ? 19.648 -1.510 -9.763 1.00 86.06 123 GLY A N 1
ATOM 838 C CA . GLY A 1 123 ? 19.026 -0.717 -8.700 1.00 86.06 123 GLY A CA 1
ATOM 839 C C . GLY A 1 123 ? 18.861 0.766 -9.042 1.00 86.06 123 GLY A C 1
ATOM 840 O O . GLY A 1 123 ? 18.381 1.538 -8.211 1.00 86.06 123 GLY A O 1
ATOM 841 N N . GLU A 1 124 ? 19.226 1.184 -10.253 1.00 90.31 124 GLU A N 1
ATOM 842 C CA . GLU A 1 124 ? 19.018 2.539 -10.735 1.00 90.31 124 GLU A CA 1
ATOM 843 C C . GLU A 1 124 ? 17.528 2.846 -10.900 1.00 90.31 124 GLU A C 1
ATOM 845 O O . GLU A 1 124 ? 16.733 2.010 -11.337 1.00 90.31 124 GLU A O 1
ATOM 850 N N . ARG A 1 125 ? 17.135 4.079 -10.569 1.00 90.69 125 ARG A N 1
ATOM 851 C CA . ARG A 1 125 ? 15.756 4.527 -10.755 1.00 90.69 125 ARG A CA 1
ATOM 852 C C . ARG A 1 125 ? 15.496 4.821 -12.229 1.00 90.69 125 ARG A C 1
ATOM 854 O O . ARG A 1 125 ? 16.017 5.798 -12.763 1.00 90.69 125 ARG A O 1
ATOM 861 N N . ILE A 1 126 ? 14.621 4.029 -12.837 1.00 87.69 126 ILE A N 1
ATOM 862 C CA . ILE A 1 126 ? 14.178 4.173 -14.230 1.00 87.69 126 ILE A CA 1
ATOM 863 C C . ILE A 1 126 ? 13.074 5.224 -14.335 1.00 87.69 126 ILE A C 1
ATOM 865 O O . ILE A 1 126 ? 13.007 5.983 -15.298 1.00 87.69 126 ILE A O 1
ATOM 869 N N . GLY A 1 127 ? 12.222 5.321 -13.317 1.00 87.75 127 GLY A N 1
ATOM 870 C CA . GLY A 1 127 ? 11.223 6.374 -13.249 1.00 87.75 127 GLY A CA 1
ATOM 871 C C . GLY A 1 127 ? 10.290 6.222 -12.068 1.00 87.75 127 GLY A C 1
ATOM 872 O O . GLY A 1 127 ? 10.479 5.368 -11.199 1.00 87.75 127 GLY A O 1
ATOM 873 N N . THR A 1 128 ? 9.261 7.060 -12.061 1.00 89.12 128 THR A N 1
ATOM 874 C CA . THR A 1 128 ? 8.203 7.029 -11.058 1.00 89.12 128 THR A CA 1
ATOM 875 C C . THR A 1 128 ? 6.838 7.134 -11.719 1.00 89.12 128 THR A C 1
ATOM 877 O O . THR A 1 128 ? 6.675 7.785 -12.751 1.00 89.12 128 THR A O 1
ATOM 880 N N . SER A 1 129 ? 5.859 6.483 -11.109 1.00 88.50 129 SER A N 1
ATOM 881 C CA . SER A 1 129 ? 4.438 6.606 -11.414 1.00 88.50 129 SER A CA 1
ATOM 882 C C . SER A 1 129 ? 3.689 7.003 -10.149 1.00 88.50 129 SER A C 1
ATOM 884 O O . SER A 1 129 ? 4.117 6.657 -9.050 1.00 88.50 129 SER A O 1
ATOM 886 N N . SER A 1 130 ? 2.582 7.726 -10.275 1.00 89.19 130 SER A N 1
ATOM 887 C CA . SER A 1 130 ? 1.705 8.041 -9.150 1.00 89.19 130 SER A CA 1
ATOM 888 C C . SER A 1 130 ? 0.241 7.838 -9.502 1.00 89.19 130 SER A C 1
ATOM 890 O O . SER A 1 130 ? -0.172 7.936 -10.659 1.00 89.19 130 SER A O 1
ATOM 892 N N . GLY A 1 131 ? -0.545 7.505 -8.487 1.00 86.62 131 GLY A N 1
ATOM 893 C CA . GLY A 1 131 ? -1.921 7.084 -8.666 1.00 86.62 131 GLY A CA 1
ATOM 894 C C . GLY A 1 131 ? -2.713 7.067 -7.372 1.00 86.62 131 GLY A C 1
ATOM 895 O O . GLY A 1 131 ? -2.222 7.467 -6.318 1.00 86.62 131 GLY A O 1
ATOM 896 N N . GLY A 1 132 ? -3.948 6.594 -7.459 1.00 86.38 132 GLY A N 1
ATOM 897 C CA . GLY A 1 132 ? -4.821 6.435 -6.303 1.00 86.38 132 GLY A CA 1
ATOM 898 C C . GLY A 1 132 ? -5.955 5.465 -6.579 1.00 86.38 132 GLY A C 1
ATOM 899 O O . GLY A 1 132 ? -6.240 5.139 -7.733 1.00 86.38 132 GLY A O 1
ATOM 900 N N . GLY A 1 133 ? -6.571 4.966 -5.515 1.00 85.25 133 GLY A N 1
ATOM 901 C CA . GLY A 1 133 ? -7.612 3.955 -5.619 1.00 85.25 133 GLY A CA 1
ATOM 902 C C . GLY A 1 133 ? -8.267 3.622 -4.291 1.00 85.25 133 GLY A C 1
ATOM 903 O O . GLY A 1 133 ? -8.113 4.332 -3.291 1.00 85.25 133 GLY A O 1
ATOM 904 N N . LYS A 1 134 ? -9.017 2.521 -4.307 1.00 87.94 134 LYS A N 1
ATOM 905 C CA . LYS A 1 134 ? -9.704 1.995 -3.135 1.00 87.94 134 LYS A CA 1
ATOM 906 C C . LYS A 1 134 ? -8.757 1.102 -2.357 1.00 87.94 134 LYS A C 1
ATOM 908 O O . LYS A 1 134 ? -8.048 0.278 -2.925 1.00 87.94 134 LYS A O 1
ATOM 913 N N . LEU A 1 135 ? -8.790 1.243 -1.046 1.00 85.19 135 LEU A N 1
ATOM 914 C CA . LEU A 1 135 ? -7.959 0.488 -0.134 1.00 85.19 135 LEU A CA 1
ATOM 915 C C . LEU A 1 135 ? -8.864 -0.263 0.838 1.00 85.19 135 LEU A C 1
ATOM 917 O O . LEU A 1 135 ? -9.857 0.274 1.338 1.00 85.19 135 LEU A O 1
ATOM 921 N N . ARG A 1 136 ? -8.550 -1.533 1.056 1.00 87.00 136 ARG A N 1
ATOM 922 C CA . ARG A 1 136 ? -9.315 -2.447 1.891 1.00 87.00 136 ARG A CA 1
ATOM 923 C C . ARG A 1 136 ? -8.394 -3.091 2.905 1.00 87.00 136 ARG A C 1
ATOM 925 O O . ARG A 1 136 ? -7.359 -3.651 2.560 1.00 87.00 136 ARG A O 1
ATOM 932 N N . PHE A 1 137 ? -8.831 -3.038 4.146 1.00 82.75 137 PHE A N 1
ATOM 933 C CA . PHE A 1 137 ? -8.184 -3.650 5.284 1.00 82.75 137 PHE A CA 1
ATOM 934 C C . PHE A 1 137 ? -9.121 -4.709 5.860 1.00 82.75 137 PHE A C 1
ATOM 936 O O . PHE A 1 137 ? -10.314 -4.452 6.051 1.00 82.75 137 PHE A O 1
ATOM 943 N N . THR A 1 138 ? -8.593 -5.898 6.128 1.00 85.94 138 THR A N 1
ATOM 944 C CA . THR A 1 138 ? -9.301 -6.954 6.857 1.00 85.94 138 THR A CA 1
ATOM 945 C C . THR A 1 138 ? -8.375 -7.586 7.875 1.00 85.94 138 THR A C 1
ATOM 947 O O . THR A 1 138 ? -7.201 -7.814 7.585 1.00 85.94 138 THR A O 1
ATOM 950 N N . ASN A 1 139 ? -8.927 -7.900 9.035 1.00 81.62 139 ASN A N 1
ATOM 951 C CA . ASN A 1 139 ? -8.222 -8.515 10.142 1.00 81.62 139 ASN A CA 1
ATOM 952 C C . ASN A 1 139 ? -9.120 -9.602 10.730 1.00 81.62 139 ASN A C 1
ATOM 954 O O . ASN A 1 139 ? -10.270 -9.332 11.087 1.00 81.62 139 ASN A O 1
ATOM 958 N N . ASP A 1 140 ? -8.623 -10.831 10.766 1.00 80.25 140 ASP A N 1
ATOM 959 C CA . ASP A 1 140 ? -9.384 -11.950 11.306 1.00 80.25 140 ASP A CA 1
ATOM 960 C C . ASP A 1 140 ? -9.304 -12.022 12.843 1.00 80.25 140 ASP A C 1
ATOM 962 O O . ASP A 1 140 ? -8.683 -11.193 13.516 1.00 80.25 140 ASP A O 1
ATOM 966 N N . ALA A 1 141 ? -9.991 -13.009 13.418 1.00 73.69 141 ALA A N 1
ATOM 967 C CA . ALA A 1 141 ? -10.030 -13.210 14.864 1.00 73.69 141 ALA A CA 1
ATOM 968 C C . ALA A 1 141 ? -8.682 -13.670 15.453 1.00 73.69 141 ALA A C 1
ATOM 970 O O . ALA A 1 141 ? -8.457 -13.495 16.650 1.00 73.69 141 ALA A O 1
ATOM 971 N N . ASP A 1 142 ? -7.787 -14.215 14.624 1.00 75.25 142 ASP A N 1
ATOM 972 C CA . ASP A 1 142 ? -6.443 -14.645 15.017 1.00 75.25 142 ASP A CA 1
ATOM 973 C C . ASP A 1 142 ? -5.427 -13.489 14.945 1.00 75.25 142 ASP A C 1
ATOM 975 O O . ASP A 1 142 ? -4.287 -13.616 15.405 1.00 75.25 142 ASP A O 1
ATOM 979 N N . GLY A 1 143 ? -5.853 -12.332 14.426 1.00 71.19 143 GLY A N 1
ATOM 980 C CA . GLY A 1 143 ? -5.030 -11.142 14.264 1.00 71.19 143 GLY A CA 1
ATOM 981 C C . GLY A 1 143 ? -4.252 -11.113 12.950 1.00 71.19 143 GLY A C 1
ATOM 982 O O . GLY A 1 143 ? -3.312 -10.326 12.843 1.00 71.19 143 GLY A O 1
ATOM 983 N N . ASN A 1 144 ? -4.589 -11.963 11.973 1.00 76.88 144 ASN A N 1
ATOM 984 C CA . ASN A 1 144 ? -3.949 -11.933 10.662 1.00 76.88 144 ASN A CA 1
ATOM 985 C C . ASN A 1 144 ? -4.535 -10.800 9.832 1.00 76.88 144 ASN A C 1
ATOM 987 O O . ASN A 1 144 ? -5.753 -10.671 9.680 1.00 76.88 144 ASN A O 1
ATOM 991 N N . VAL A 1 145 ? -3.651 -10.001 9.244 1.00 77.19 145 VAL A N 1
ATOM 992 C CA . VAL A 1 145 ? -4.028 -8.770 8.561 1.00 77.19 145 VAL A CA 1
ATOM 993 C C . VAL A 1 145 ? -3.748 -8.879 7.077 1.00 77.19 145 VAL A C 1
ATOM 995 O O . VAL A 1 145 ? -2.643 -9.193 6.640 1.00 77.19 145 VAL A O 1
ATOM 998 N N . THR A 1 146 ? -4.763 -8.551 6.287 1.00 83.69 146 THR A N 1
ATOM 999 C CA . THR A 1 146 ? -4.649 -8.411 4.839 1.00 83.69 146 THR A CA 1
ATOM 1000 C C . THR A 1 146 ? -4.967 -6.979 4.443 1.00 83.69 146 THR A C 1
ATOM 1002 O O . THR A 1 146 ? -6.018 -6.434 4.790 1.00 83.69 146 THR A O 1
ATOM 1005 N N . PHE A 1 147 ? -4.061 -6.379 3.679 1.00 82.25 147 PHE A N 1
ATOM 1006 C CA . PHE A 1 147 ? -4.236 -5.070 3.075 1.00 82.25 147 PHE A CA 1
ATOM 1007 C C . PHE A 1 147 ? -4.283 -5.206 1.552 1.00 82.25 147 PHE A C 1
ATOM 1009 O O . PHE A 1 147 ? -3.391 -5.786 0.935 1.00 82.25 147 PHE A O 1
ATOM 1016 N N . ARG A 1 148 ? -5.329 -4.670 0.926 1.00 84.50 148 ARG A N 1
ATOM 1017 C CA . ARG A 1 148 ? -5.546 -4.730 -0.522 1.00 84.50 148 ARG A CA 1
ATOM 1018 C C . ARG A 1 148 ? -5.757 -3.342 -1.090 1.00 84.50 148 ARG A C 1
ATOM 1020 O O . ARG A 1 148 ? -6.617 -2.602 -0.621 1.00 84.50 148 ARG A O 1
ATOM 1027 N N . ALA A 1 149 ? -5.014 -3.022 -2.139 1.00 79.00 149 ALA A N 1
ATOM 1028 C CA . ALA A 1 149 ? -5.281 -1.879 -2.991 1.00 79.00 149 ALA A CA 1
ATOM 1029 C C . ALA A 1 149 ? -5.971 -2.361 -4.265 1.00 79.00 149 ALA A C 1
ATOM 1031 O O . ALA A 1 149 ? -5.389 -3.065 -5.093 1.00 79.00 149 ALA A O 1
ATOM 1032 N N . GLU A 1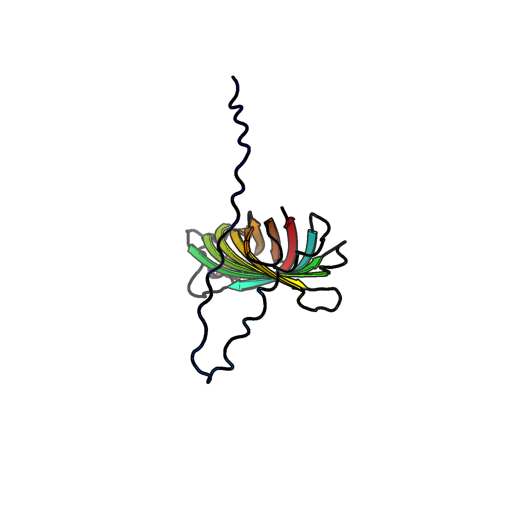 150 ? -7.231 -1.975 -4.398 1.00 76.12 150 GLU A N 1
ATOM 1033 C CA . GLU A 1 150 ? -8.105 -2.331 -5.501 1.00 76.12 150 GLU A CA 1
ATOM 1034 C C . GLU A 1 150 ? -8.298 -1.112 -6.405 1.00 76.12 150 GLU A C 1
ATOM 1036 O O . GLU A 1 150 ? -8.502 0.015 -5.943 1.00 76.12 150 GLU A O 1
ATOM 1041 N N . ASN A 1 151 ? -8.284 -1.346 -7.717 1.00 71.38 151 ASN A N 1
ATOM 1042 C CA . ASN A 1 151 ? -8.552 -0.319 -8.723 1.00 71.38 151 ASN A CA 1
ATOM 1043 C C . ASN A 1 151 ? -7.632 0.911 -8.618 1.00 71.38 151 ASN A C 1
ATOM 1045 O O . ASN A 1 151 ? -8.072 2.019 -8.925 1.00 71.38 151 ASN A O 1
ATOM 1049 N N . VAL A 1 152 ? -6.371 0.744 -8.199 1.00 76.31 152 VAL A N 1
ATOM 1050 C CA . VAL A 1 152 ? -5.414 1.858 -8.183 1.00 76.31 152 VAL A CA 1
ATOM 1051 C C . VAL A 1 152 ? -5.109 2.250 -9.620 1.00 76.31 152 VAL A C 1
ATOM 1053 O O . VAL A 1 152 ? -4.547 1.462 -10.377 1.00 76.31 152 VAL A O 1
ATOM 1056 N N . GLN A 1 153 ? -5.492 3.465 -9.999 1.00 83.69 153 GLN A N 1
ATOM 1057 C CA . GLN A 1 153 ? -5.220 4.014 -11.322 1.00 83.69 153 GLN A CA 1
ATOM 1058 C C . GLN A 1 153 ? -3.958 4.858 -11.264 1.00 83.69 153 GLN A C 1
ATOM 1060 O O . GLN A 1 153 ? -3.868 5.789 -10.461 1.00 83.69 153 GLN A O 1
ATOM 1065 N N . ILE A 1 154 ? -2.993 4.547 -12.125 1.00 82.25 154 ILE A N 1
ATOM 1066 C CA . ILE A 1 154 ? -1.829 5.393 -12.347 1.00 82.25 154 ILE A CA 1
ATOM 1067 C C . ILE A 1 154 ? -2.275 6.563 -13.216 1.00 82.25 154 ILE A C 1
ATOM 1069 O O . ILE A 1 154 ? -2.643 6.389 -14.376 1.00 82.25 154 ILE A O 1
ATOM 1073 N N . THR A 1 155 ? -2.247 7.761 -12.646 1.00 79.44 155 THR A N 1
ATOM 1074 C CA . THR A 1 155 ? -2.713 8.982 -13.311 1.00 79.44 155 THR A CA 1
ATOM 1075 C C . THR A 1 155 ? -1.570 9.795 -13.904 1.00 79.44 155 THR A C 1
ATOM 1077 O O . THR A 1 155 ? -1.813 10.647 -14.759 1.00 79.44 155 THR A O 1
ATOM 1080 N N . ARG A 1 156 ? -0.325 9.566 -13.458 1.00 80.62 156 ARG A N 1
ATOM 1081 C CA . ARG A 1 156 ? 0.875 10.272 -13.930 1.00 80.62 156 ARG A CA 1
ATOM 1082 C C . ARG A 1 156 ? 2.120 9.386 -13.860 1.00 80.62 156 ARG A C 1
ATOM 1084 O O . ARG A 1 156 ? 2.241 8.558 -12.961 1.00 80.62 156 ARG A O 1
ATOM 1091 N N . GLY A 1 157 ? 3.088 9.648 -14.738 1.00 81.75 157 GLY A N 1
ATOM 1092 C CA . GLY A 1 157 ? 4.454 9.121 -14.645 1.00 81.75 157 GLY A CA 1
ATOM 1093 C C . GLY A 1 157 ? 4.851 8.174 -15.774 1.00 81.75 157 GLY A C 1
ATOM 1094 O O . GLY A 1 157 ? 4.299 8.259 -16.866 1.00 81.75 157 GLY A O 1
ATOM 1095 N N . LEU A 1 158 ? 5.850 7.325 -15.507 1.00 79.62 158 LEU A N 1
ATOM 1096 C CA . LEU A 1 158 ? 6.530 6.498 -16.514 1.00 79.62 158 LEU A CA 1
ATOM 1097 C C . LEU A 1 158 ? 5.585 5.533 -17.238 1.00 79.62 158 LEU A C 1
ATOM 1099 O O . LEU A 1 158 ? 5.664 5.394 -18.451 1.00 79.62 158 LEU A O 1
ATOM 1103 N N . PHE A 1 159 ? 4.692 4.883 -16.496 1.00 77.50 159 PHE A N 1
ATOM 1104 C CA . PHE A 1 159 ? 3.653 4.021 -17.054 1.00 77.50 159 PHE A CA 1
ATOM 1105 C C . PHE A 1 159 ? 2.273 4.577 -16.717 1.00 77.50 159 PHE A C 1
ATOM 1107 O O . PHE A 1 159 ? 2.102 5.141 -15.637 1.00 77.50 159 PHE A O 1
ATOM 1114 N N . ALA A 1 160 ? 1.301 4.376 -17.608 1.00 76.81 160 ALA A N 1
ATOM 1115 C CA . ALA A 1 160 ? -0.125 4.586 -17.360 1.00 76.81 160 ALA A CA 1
ATOM 1116 C C . ALA A 1 160 ? -0.846 3.229 -17.269 1.00 76.81 160 ALA A C 1
ATOM 1118 O O . ALA A 1 160 ? -0.365 2.226 -17.800 1.00 76.81 160 ALA A O 1
ATOM 1119 N N . GLY A 1 161 ? -1.973 3.183 -16.559 1.00 78.00 161 GLY A N 1
ATOM 1120 C CA . GLY A 1 161 ? -2.771 1.967 -16.398 1.00 78.00 161 GLY A CA 1
ATOM 1121 C C . GLY A 1 161 ? -3.201 1.726 -14.957 1.00 78.00 161 GLY A C 1
ATOM 1122 O O . GLY A 1 161 ? -3.358 2.663 -14.176 1.00 78.00 161 GLY A O 1
ATOM 1123 N N . SER A 1 162 ? -3.389 0.459 -14.597 1.00 73.31 162 SER A N 1
ATOM 1124 C CA . SER A 1 162 ? -3.915 0.054 -13.294 1.00 73.31 162 SER A CA 1
ATOM 1125 C C . SER A 1 162 ? -2.972 -0.875 -12.534 1.00 73.31 162 SER A C 1
ATOM 1127 O O . SER A 1 162 ? -2.241 -1.686 -13.108 1.00 73.31 162 SER A O 1
ATOM 1129 N N . VAL A 1 163 ? -3.004 -0.760 -11.210 1.00 73.12 163 VAL A N 1
ATOM 1130 C CA . VAL A 1 163 ? -2.221 -1.572 -10.281 1.00 73.12 163 VAL A CA 1
ATOM 1131 C C . VAL A 1 163 ? -3.175 -2.262 -9.312 1.00 73.12 163 VAL A C 1
ATOM 1133 O O . VAL A 1 163 ? -4.009 -1.621 -8.674 1.00 73.12 163 VAL A O 1
ATOM 1136 N N . GLY A 1 164 ? -3.042 -3.581 -9.201 1.00 73.62 164 GLY A N 1
ATOM 1137 C CA . GLY A 1 164 ? -3.592 -4.361 -8.100 1.00 73.62 164 GLY A CA 1
ATOM 1138 C C . GLY A 1 164 ? -2.479 -4.674 -7.111 1.00 73.62 164 GLY A C 1
ATOM 1139 O O . GLY A 1 164 ? -1.445 -5.218 -7.501 1.00 73.62 164 GLY A O 1
ATOM 1140 N N . VAL A 1 165 ? -2.675 -4.328 -5.843 1.00 73.75 165 VAL A N 1
ATOM 1141 C CA . VAL A 1 165 ? -1.693 -4.588 -4.787 1.00 73.75 165 VAL A CA 1
ATOM 1142 C C . VAL A 1 165 ? -2.340 -5.412 -3.688 1.00 73.75 165 VAL A C 1
ATOM 1144 O O . VAL A 1 165 ? -3.404 -5.054 -3.193 1.00 73.75 165 VAL A O 1
ATOM 1147 N N . GLU A 1 166 ? -1.686 -6.491 -3.278 1.00 83.06 166 GLU A N 1
ATOM 1148 C CA . GLU A 1 166 ? -2.118 -7.310 -2.150 1.00 83.06 166 GLU A CA 1
ATOM 1149 C C . GLU A 1 166 ? -0.946 -7.545 -1.202 1.00 83.06 166 GLU A C 1
ATOM 1151 O O . GLU A 1 166 ? 0.117 -8.014 -1.607 1.00 83.06 166 GLU A O 1
ATOM 1156 N N . ILE A 1 167 ? -1.154 -7.206 0.066 1.00 74.56 167 ILE A N 1
ATOM 1157 C CA . ILE A 1 167 ? -0.198 -7.348 1.157 1.00 74.56 167 ILE A CA 1
ATOM 1158 C C . ILE A 1 167 ? -0.808 -8.271 2.201 1.00 74.56 167 ILE A C 1
ATOM 1160 O O . ILE A 1 167 ? -1.867 -7.970 2.757 1.00 74.56 167 ILE A O 1
ATOM 1164 N N . ALA A 1 168 ? -0.103 -9.356 2.497 1.00 77.38 168 ALA A N 1
ATOM 1165 C CA . ALA A 1 168 ? -0.355 -10.192 3.657 1.00 77.38 168 ALA A CA 1
ATOM 1166 C C . ALA A 1 168 ? 0.654 -9.802 4.746 1.00 77.38 168 ALA A C 1
ATOM 1168 O O . ALA A 1 168 ? 1.869 -9.945 4.583 1.00 77.38 168 ALA A O 1
ATOM 1169 N N . VAL A 1 169 ? 0.164 -9.233 5.844 1.00 66.31 169 VAL A N 1
ATOM 1170 C CA . VAL A 1 169 ? 1.012 -8.847 6.973 1.00 66.31 169 VAL A CA 1
ATOM 1171 C C . VAL A 1 169 ? 1.072 -10.027 7.934 1.00 66.31 169 VAL A C 1
ATOM 1173 O O . VAL A 1 169 ? 0.166 -10.232 8.737 1.00 66.31 169 VAL A O 1
ATOM 1176 N N . ASP A 1 170 ? 2.151 -10.800 7.836 1.00 60.81 170 ASP A N 1
ATOM 1177 C CA . ASP A 1 170 ? 2.347 -12.017 8.633 1.00 60.81 170 ASP A CA 1
ATOM 1178 C C . ASP A 1 170 ? 3.006 -11.734 10.002 1.00 60.81 170 ASP A C 1
ATOM 1180 O O . ASP A 1 170 ? 3.044 -12.601 10.877 1.00 60.81 170 ASP A O 1
ATOM 1184 N N . ASN A 1 171 ? 3.542 -10.524 10.215 1.00 56.53 171 ASN A N 1
ATOM 1185 C CA . ASN A 1 171 ? 4.210 -10.137 11.457 1.00 56.53 171 ASN A CA 1
ATOM 1186 C C . ASN A 1 171 ? 3.277 -9.295 12.349 1.00 56.53 171 ASN A C 1
ATOM 1188 O O . ASN A 1 171 ? 2.804 -8.230 11.948 1.00 56.53 171 ASN A O 1
ATOM 1192 N N . ARG A 1 172 ? 3.044 -9.790 13.574 1.00 51.78 172 ARG A N 1
ATOM 1193 C CA . ARG A 1 172 ? 1.896 -9.536 14.482 1.00 51.78 172 ARG A CA 1
ATOM 1194 C C . ARG A 1 172 ? 1.732 -8.118 15.065 1.00 51.78 172 ARG A C 1
ATOM 1196 O O . ARG A 1 172 ? 1.105 -7.966 16.112 1.00 51.78 172 ARG A O 1
ATOM 1203 N N . GLY A 1 173 ? 2.301 -7.091 14.444 1.00 49.72 173 GLY A N 1
ATOM 1204 C CA . GLY A 1 173 ? 2.126 -5.711 14.901 1.00 49.72 173 GLY A CA 1
ATOM 1205 C C . GLY A 1 173 ? 0.722 -5.176 14.603 1.00 49.72 173 GLY A C 1
ATOM 1206 O O . GLY A 1 173 ? 0.047 -4.677 15.499 1.00 49.72 173 GLY A O 1
ATOM 1207 N N . VAL A 1 174 ? 0.207 -5.403 13.392 1.00 51.00 174 VAL A N 1
ATOM 1208 C CA . VAL A 1 174 ? -1.169 -5.025 13.052 1.00 51.00 174 VAL A CA 1
ATOM 1209 C C . VAL A 1 174 ? -2.102 -6.152 13.485 1.00 51.00 174 VAL A C 1
ATOM 1211 O O . VAL A 1 174 ? -1.879 -7.305 13.140 1.00 51.00 174 VAL A O 1
ATOM 1214 N N . GLY A 1 175 ? -3.149 -5.829 14.239 1.00 51.31 175 GLY A N 1
ATOM 1215 C CA . GLY A 1 175 ? -4.228 -6.765 14.565 1.00 51.31 175 GLY A CA 1
ATOM 1216 C C . GLY A 1 175 ? -4.350 -7.069 16.051 1.00 51.31 175 GLY A C 1
ATOM 1217 O O . GLY A 1 175 ? -5.439 -6.922 16.600 1.00 51.31 175 GLY A O 1
ATOM 1218 N N . ARG A 1 176 ? -3.247 -7.350 16.754 1.00 50.97 176 ARG A N 1
ATOM 1219 C CA . ARG A 1 176 ? -3.290 -7.512 18.217 1.00 50.97 176 ARG A CA 1
ATOM 1220 C C 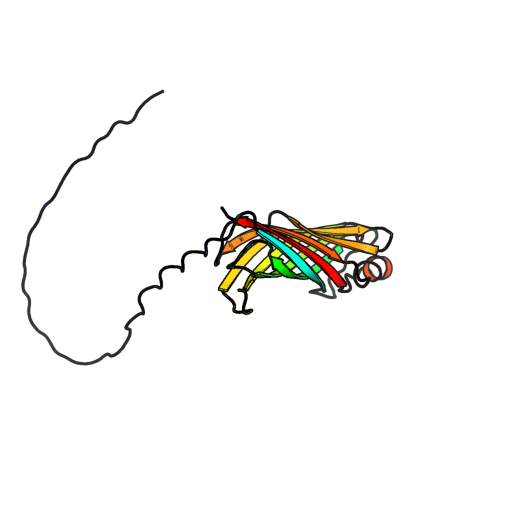. ARG A 1 176 ? -3.561 -6.186 18.927 1.00 50.97 176 ARG A C 1
ATOM 1222 O O . ARG A 1 176 ? -4.414 -6.154 19.809 1.00 50.97 176 ARG A O 1
ATOM 1229 N N . ASP A 1 177 ? -2.946 -5.093 18.479 1.00 63.41 177 ASP A N 1
ATOM 1230 C CA . ASP A 1 177 ? -3.212 -3.753 19.022 1.00 63.41 177 ASP A CA 1
ATOM 1231 C C . ASP A 1 177 ? -4.512 -3.135 18.483 1.00 63.41 177 ASP A C 1
ATOM 1233 O O . ASP A 1 177 ? -5.102 -2.298 19.157 1.00 63.41 177 ASP A O 1
ATOM 1237 N N . CYS A 1 178 ? -5.061 -3.597 17.351 1.00 71.50 178 CYS A N 1
ATOM 1238 C CA . CYS A 1 178 ? -6.407 -3.163 16.950 1.00 71.50 178 CYS A CA 1
ATOM 1239 C C . CYS A 1 178 ? -7.448 -3.807 17.866 1.00 71.50 178 CYS A C 1
ATOM 1241 O O . CYS A 1 178 ? -8.231 -3.117 18.510 1.00 71.50 178 CYS A O 1
ATOM 1243 N N . TRP A 1 179 ? -7.407 -5.135 18.011 1.00 72.62 179 TRP A N 1
ATOM 1244 C CA . TRP A 1 179 ? -8.358 -5.856 18.856 1.00 72.62 179 TRP A CA 1
ATOM 1245 C C . TRP A 1 179 ? -8.248 -5.496 20.345 1.00 72.62 179 TRP A C 1
ATOM 1247 O O . TRP A 1 179 ? -9.247 -5.592 21.058 1.00 72.62 179 TRP A O 1
ATOM 1257 N N . THR A 1 180 ? -7.068 -5.081 20.821 1.00 67.88 180 THR A N 1
ATOM 1258 C CA . THR A 1 180 ? -6.845 -4.745 22.240 1.00 67.88 180 THR A CA 1
ATOM 1259 C C . THR A 1 180 ? -6.797 -3.245 22.547 1.00 67.88 180 THR A C 1
ATOM 1261 O O . THR A 1 180 ? -7.157 -2.867 23.658 1.00 67.88 180 THR A O 1
ATOM 1264 N N . GLN A 1 181 ? -6.398 -2.387 21.601 1.00 65.25 181 GLN A N 1
ATOM 1265 C CA . GLN A 1 181 ? -6.223 -0.938 21.810 1.00 65.25 181 GLN A CA 1
ATOM 1266 C C . GLN A 1 181 ? -6.980 -0.061 20.795 1.00 65.25 181 GLN A C 1
ATOM 1268 O O . GLN A 1 181 ? -6.931 1.163 20.903 1.00 65.25 181 GLN A O 1
ATOM 1273 N N . GLY A 1 182 ? -7.644 -0.647 19.793 1.00 63.06 182 GLY A N 1
ATOM 1274 C CA . GLY A 1 182 ? -8.255 0.078 18.672 1.00 63.06 182 GLY A CA 1
ATOM 1275 C C . GLY A 1 182 ? -7.244 0.658 17.673 1.00 63.06 182 GLY A C 1
ATOM 1276 O O . GLY A 1 182 ? -7.589 1.405 16.765 1.00 63.06 182 GLY A O 1
ATOM 1277 N N . ARG A 1 183 ? -5.954 0.348 17.817 1.00 66.69 183 ARG A N 1
ATOM 1278 C CA . ARG A 1 183 ? -4.893 0.994 17.039 1.00 66.69 183 ARG A CA 1
ATOM 1279 C C . ARG A 1 183 ? -4.351 0.083 15.955 1.00 66.69 183 ARG A C 1
ATOM 1281 O O . ARG A 1 183 ? -4.080 -1.094 16.178 1.00 66.69 183 ARG A O 1
ATOM 1288 N N . LEU A 1 184 ? -4.107 0.654 14.783 1.00 65.19 184 LEU A N 1
ATOM 1289 C CA . LEU A 1 184 ? -3.282 0.011 13.772 1.00 65.19 184 LEU A CA 1
ATOM 1290 C C . LEU A 1 184 ? -1.806 0.200 14.160 1.00 65.19 184 LEU A C 1
ATOM 1292 O O . LEU A 1 184 ? -1.164 1.146 13.721 1.00 65.19 184 LEU A O 1
ATOM 1296 N N . ALA A 1 185 ? -1.260 -0.657 15.024 1.00 63.47 185 ALA A N 1
ATOM 1297 C CA . ALA A 1 185 ? 0.188 -0.687 15.230 1.00 63.47 185 ALA A CA 1
ATOM 1298 C C . ALA A 1 185 ? 0.837 -1.259 13.966 1.00 63.47 185 ALA A C 1
ATOM 1300 O O . ALA A 1 185 ? 0.327 -2.225 13.409 1.00 63.47 185 ALA A O 1
ATOM 1301 N N . GLY A 1 186 ? 1.896 -0.628 13.457 1.00 71.31 186 GLY A N 1
ATOM 1302 C CA . GLY A 1 186 ? 2.504 -1.028 12.187 1.00 71.31 186 GLY A CA 1
ATOM 1303 C C . GLY A 1 186 ? 2.934 -2.502 12.150 1.00 71.31 186 GLY A C 1
ATOM 1304 O O . GLY A 1 186 ? 3.067 -3.154 13.179 1.00 71.31 186 GLY A O 1
ATOM 1305 N N . GLY A 1 187 ? 3.166 -3.053 10.962 1.00 77.62 187 GLY A N 1
ATOM 1306 C CA . GLY A 1 187 ? 3.523 -4.452 10.751 1.00 77.62 187 GLY A CA 1
ATOM 1307 C C . GLY A 1 187 ? 4.330 -4.667 9.479 1.00 77.62 187 GLY A C 1
ATOM 1308 O O . GLY A 1 187 ? 4.493 -3.770 8.657 1.00 77.62 187 GLY A O 1
ATOM 1309 N N . SER A 1 188 ? 4.862 -5.875 9.321 1.00 80.25 188 SER A N 1
ATOM 1310 C CA . SER A 1 188 ? 5.613 -6.286 8.132 1.00 80.25 188 SER A CA 1
ATOM 1311 C C . SER A 1 188 ? 5.193 -7.679 7.680 1.00 80.25 188 SER A C 1
ATOM 1313 O O . SER A 1 188 ? 4.646 -8.452 8.462 1.00 80.25 188 SER A O 1
ATOM 1315 N N . GLY A 1 189 ? 5.408 -8.005 6.413 1.00 84.50 189 GLY A N 1
ATOM 1316 C CA . GLY A 1 189 ? 5.021 -9.296 5.863 1.00 84.50 189 GLY A CA 1
ATOM 1317 C C . GLY A 1 189 ? 5.386 -9.449 4.399 1.00 84.50 189 GLY A C 1
ATOM 1318 O O . GLY A 1 189 ? 6.331 -8.825 3.902 1.00 84.50 189 GLY A O 1
ATOM 1319 N N . SER A 1 190 ? 4.630 -10.294 3.714 1.00 86.50 190 SER A N 1
ATOM 1320 C CA . SER A 1 190 ? 4.787 -10.549 2.292 1.00 86.50 190 SER A CA 1
ATOM 1321 C C . SER A 1 190 ? 3.828 -9.688 1.465 1.00 86.50 190 SER A C 1
ATOM 1323 O O . SER A 1 190 ? 2.703 -9.379 1.852 1.00 86.50 190 SER A O 1
ATOM 1325 N N . GLY A 1 191 ? 4.292 -9.245 0.303 1.00 85.50 191 GLY A N 1
ATOM 1326 C CA . GLY A 1 191 ? 3.524 -8.406 -0.606 1.00 85.50 191 GLY A CA 1
ATOM 1327 C C . GLY A 1 191 ? 3.613 -8.907 -2.034 1.00 85.50 191 GLY A C 1
ATOM 1328 O O . GLY A 1 191 ? 4.627 -9.456 -2.472 1.00 85.50 191 GLY A O 1
ATOM 1329 N N . SER A 1 192 ? 2.547 -8.678 -2.785 1.00 85.75 192 SER A N 1
ATOM 1330 C CA . SER A 1 192 ? 2.512 -8.868 -4.223 1.00 85.75 192 SER A CA 1
ATOM 1331 C C . SER A 1 192 ? 1.875 -7.664 -4.905 1.00 85.75 192 SER A C 1
ATOM 1333 O O . SER A 1 192 ? 0.941 -7.046 -4.396 1.00 85.75 192 SER A O 1
ATOM 1335 N N . ALA A 1 193 ? 2.403 -7.320 -6.072 1.00 84.38 193 ALA A N 1
ATOM 1336 C CA . ALA A 1 193 ? 1.863 -6.283 -6.929 1.00 84.38 193 ALA A CA 1
ATOM 1337 C C . ALA A 1 193 ? 1.693 -6.856 -8.333 1.00 84.38 193 ALA A C 1
ATOM 1339 O O . ALA A 1 193 ? 2.623 -7.428 -8.903 1.00 84.38 193 ALA A O 1
ATOM 1340 N N . ARG A 1 194 ? 0.499 -6.699 -8.895 1.00 84.19 194 ARG A N 1
ATOM 1341 C CA . ARG A 1 194 ? 0.196 -7.018 -10.285 1.00 84.19 194 ARG A CA 1
ATOM 1342 C C . ARG A 1 194 ? -0.127 -5.726 -11.013 1.00 84.19 194 ARG A C 1
ATOM 1344 O O . ARG A 1 194 ? -1.046 -5.006 -10.632 1.00 84.19 194 ARG A O 1
ATOM 1351 N N . LEU A 1 195 ? 0.621 -5.441 -12.068 1.00 77.31 195 LEU A N 1
ATOM 1352 C CA . LEU A 1 195 ? 0.542 -4.189 -12.806 1.00 77.31 195 LEU A CA 1
ATOM 1353 C C . LEU A 1 195 ? 0.066 -4.481 -14.226 1.00 77.31 195 LEU A C 1
ATOM 1355 O O . LEU A 1 195 ? 0.601 -5.354 -14.914 1.00 77.31 195 LEU A O 1
ATOM 1359 N N . THR A 1 196 ? -0.977 -3.768 -14.636 1.00 77.06 196 THR A N 1
ATOM 1360 C CA . THR A 1 196 ? -1.586 -3.883 -15.960 1.00 77.06 196 THR A CA 1
ATOM 1361 C C . THR A 1 196 ? -1.536 -2.512 -16.617 1.00 77.06 196 THR A C 1
ATOM 1363 O O . THR A 1 196 ? -2.215 -1.587 -16.175 1.00 77.06 196 THR A O 1
ATOM 1366 N N . PHE A 1 197 ? -0.718 -2.375 -17.656 1.00 72.69 197 PHE A N 1
ATOM 1367 C CA . PHE A 1 197 ? -0.603 -1.147 -18.446 1.00 72.69 197 PHE A CA 1
ATOM 1368 C C . PHE A 1 197 ? -1.559 -1.207 -19.644 1.00 72.69 197 PHE A C 1
ATOM 1370 O O . PHE A 1 197 ? -1.873 -2.299 -20.128 1.00 72.69 197 PHE A O 1
ATOM 1377 N N . GLY A 1 198 ? -2.036 -0.044 -20.087 1.00 59.94 198 GLY A N 1
ATOM 1378 C CA . GLY A 1 198 ? -2.974 0.124 -21.199 1.00 59.94 198 GLY A CA 1
ATOM 1379 C C . GLY A 1 198 ? -2.884 1.518 -21.790 1.00 59.94 198 GLY A C 1
ATOM 1380 O O . GLY A 1 198 ? -2.523 2.443 -21.027 1.00 59.94 198 GLY A O 1
#

Secondary structure (DSSP, 8-state):
--------------------------------PPP----PPPP---SSEEEEEEEEEEES-TT---BSSS-EEEEEEEEEEEEEET-SS--EEEEEEEEEEEEBSSEEEEEEEEEEEEE-TTS-EEEEEEEEEEEEEEE-TT--EEEEEEEEEEEEES--EEEEEEEEE-STTTTHHHHHHS----EEEEEEEEEEE-

Radius of gyration: 25.97 Å; chains: 1; bounding box: 52×63×74 Å